Protein AF-A0AAU4FA01-F1 (afdb_monomer_lite)

Secondary structure (DSSP, 8-state):
-PPPP-TTHHHHHHHH--S-HHHHHHTS---------------------PPEEEHHHHHHHHSTTSPPPSS-EEEEEEEEEES-B-SS--TTT-SS--PPPPSS-HHHHHHHHHHHHH---B-TT-S--GGGGSEEEEEEEEEEEEEEEEEEEEHHHHHHHHHHHHHHHHHHT-S-EEEEEEEEEEEHHHHHHH-HHHHHHHHHTTTS-SEEEEE-STT-EEEE-SSPPS-EEEEEEEEEEE-TTS-TTPPP-GGGEEEEEEEEETT-HHHHHHHHHHHHHHHHHHHHHH--EEEEEESSTTS-S--SS-HHHHHHHHHGGGT----

Radius of gyration: 22.15 Å; chains: 1; bounding box: 57×45×69 Å

Structure (mmCIF, N/CA/C/O backbone):
data_AF-A0AAU4FA01-F1
#
_entry.id   AF-A0AAU4FA01-F1
#
loop_
_atom_site.group_PDB
_atom_site.id
_atom_site.type_symbol
_atom_site.label_atom_id
_atom_site.label_alt_id
_atom_site.label_comp_id
_atom_site.label_asym_id
_atom_site.label_entity_id
_atom_site.label_seq_id
_atom_site.pdbx_PDB_ins_code
_atom_site.Cartn_x
_atom_site.Cartn_y
_atom_site.Cartn_z
_atom_site.occupancy
_atom_site.B_iso_or_equiv
_atom_site.auth_seq_id
_atom_site.auth_comp_id
_atom_site.auth_asym_id
_atom_site.auth_atom_id
_atom_site.pdbx_PDB_model_num
ATOM 1 N N . MET A 1 1 ? 32.597 -6.432 39.851 1.00 32.88 1 MET A N 1
ATOM 2 C CA . MET A 1 1 ? 32.770 -4.964 39.897 1.00 32.88 1 MET A CA 1
ATOM 3 C C . MET A 1 1 ? 32.094 -4.380 38.670 1.00 32.88 1 MET A C 1
ATOM 5 O O . MET A 1 1 ? 32.620 -4.543 37.580 1.00 32.88 1 MET A O 1
ATOM 9 N N . GLY A 1 2 ? 30.898 -3.813 38.832 1.00 30.28 2 GLY A N 1
ATOM 10 C CA . GLY A 1 2 ? 30.165 -3.138 37.757 1.00 30.28 2 GLY A CA 1
ATOM 11 C C . GLY A 1 2 ? 30.421 -1.633 37.810 1.00 30.28 2 GLY A C 1
ATOM 12 O O . GLY A 1 2 ? 30.439 -1.056 38.896 1.00 30.28 2 GLY A O 1
ATOM 13 N N . ILE A 1 3 ? 30.654 -1.015 36.653 1.00 33.62 3 ILE A N 1
ATOM 14 C CA . ILE A 1 3 ? 30.783 0.441 36.518 1.00 33.62 3 ILE A CA 1
ATOM 15 C C . ILE A 1 3 ? 29.372 1.047 36.626 1.00 33.62 3 ILE A C 1
ATOM 17 O O . ILE A 1 3 ? 28.477 0.580 35.919 1.00 33.62 3 ILE A O 1
ATOM 21 N N . PRO A 1 4 ? 29.130 2.061 37.477 1.00 34.34 4 PRO A N 1
ATOM 22 C CA . PRO A 1 4 ? 27.813 2.672 37.58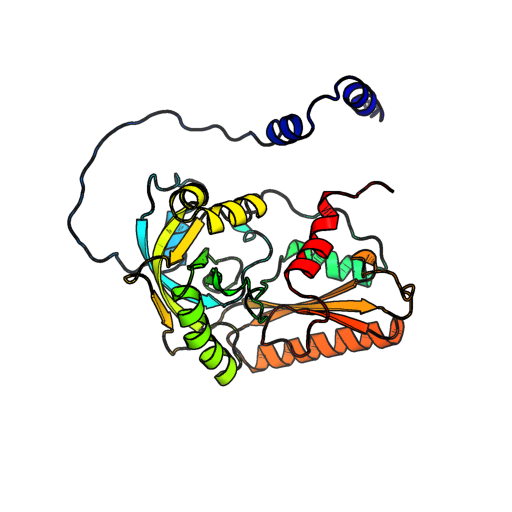6 1.00 34.34 4 PRO A CA 1
ATOM 23 C C . PRO A 1 4 ? 27.550 3.606 36.398 1.00 34.34 4 PRO A C 1
ATOM 25 O O . PRO A 1 4 ? 28.341 4.503 36.101 1.00 34.34 4 PRO A O 1
ATOM 28 N N . TYR A 1 5 ? 26.407 3.408 35.745 1.00 35.38 5 TYR A N 1
ATOM 29 C CA . TYR A 1 5 ? 25.836 4.338 34.775 1.00 35.38 5 TYR A CA 1
ATOM 30 C C . TYR A 1 5 ? 25.436 5.636 35.493 1.00 35.38 5 TYR A C 1
ATOM 32 O O . TYR A 1 5 ? 24.677 5.606 36.461 1.00 35.38 5 TYR A O 1
ATOM 40 N N . ARG A 1 6 ? 25.967 6.776 35.037 1.00 32.78 6 ARG A N 1
ATOM 41 C CA . ARG A 1 6 ? 25.558 8.113 35.489 1.00 32.78 6 ARG A CA 1
ATOM 42 C C . ARG A 1 6 ? 24.641 8.741 34.434 1.00 32.78 6 ARG A C 1
ATOM 44 O O . ARG A 1 6 ? 25.136 9.075 33.357 1.00 32.78 6 ARG A O 1
ATOM 51 N N . PRO A 1 7 ? 23.352 8.970 34.723 1.00 33.75 7 PRO A N 1
ATOM 52 C CA . PRO A 1 7 ? 22.532 9.852 33.908 1.00 33.75 7 PRO A CA 1
ATOM 53 C C . PRO A 1 7 ? 22.974 11.298 34.175 1.00 33.75 7 PRO A C 1
ATOM 55 O O . PRO A 1 7 ? 23.023 11.720 35.328 1.00 33.75 7 PRO A O 1
ATOM 58 N N . GLY A 1 8 ? 23.332 12.049 33.130 1.00 36.31 8 GLY A N 1
ATOM 59 C CA . GLY A 1 8 ? 23.541 13.502 33.240 1.00 36.31 8 GLY A CA 1
ATOM 60 C C . GLY A 1 8 ? 24.655 14.100 32.379 1.00 36.31 8 GLY A C 1
ATOM 61 O O . GLY A 1 8 ? 24.515 15.227 31.928 1.00 36.31 8 GLY A O 1
ATOM 62 N N . LEU A 1 9 ? 25.711 13.352 32.041 1.00 35.59 9 LEU A N 1
ATOM 63 C CA . LEU A 1 9 ? 26.869 13.930 31.333 1.00 35.59 9 LEU A CA 1
ATOM 64 C C . LEU A 1 9 ? 26.546 14.371 29.888 1.00 35.59 9 LEU A C 1
ATOM 66 O O . LEU A 1 9 ? 27.098 15.345 29.390 1.00 35.59 9 LEU A O 1
ATOM 70 N N . ILE A 1 10 ? 25.611 13.685 29.224 1.00 38.19 10 ILE A N 1
ATOM 71 C CA . ILE A 1 10 ? 25.133 14.053 27.879 1.00 38.19 10 ILE A CA 1
ATOM 72 C C . ILE A 1 10 ? 24.223 15.292 27.930 1.00 38.19 10 ILE A C 1
ATOM 74 O O . ILE A 1 10 ? 24.209 16.077 26.988 1.00 38.19 10 ILE A O 1
ATOM 78 N N . ALA A 1 11 ? 23.499 15.512 29.032 1.00 36.78 11 ALA A N 1
ATOM 79 C CA . ALA A 1 11 ? 22.612 16.666 29.175 1.00 36.78 11 ALA A CA 1
ATOM 80 C C . ALA A 1 11 ? 23.393 17.981 29.352 1.00 36.78 11 ALA A C 1
ATOM 82 O O . ALA A 1 11 ? 22.949 19.018 28.860 1.00 36.78 11 ALA A O 1
ATOM 83 N N . ASP A 1 12 ? 24.571 17.925 29.980 1.00 38.22 12 ASP A N 1
ATOM 84 C CA . ASP A 1 12 ? 25.451 19.087 30.150 1.00 38.22 12 ASP A CA 1
ATOM 85 C C . ASP A 1 12 ? 26.204 19.445 28.857 1.00 38.22 12 ASP A C 1
ATOM 87 O O . ASP A 1 12 ? 26.399 20.624 28.568 1.00 38.22 12 ASP A O 1
ATOM 91 N N . ILE A 1 13 ? 26.535 18.450 28.022 1.00 38.84 13 ILE A N 1
ATOM 92 C CA . ILE A 1 13 ? 27.134 18.663 26.690 1.00 38.84 13 ILE A CA 1
ATOM 93 C C . ILE A 1 13 ? 26.109 19.277 25.717 1.00 38.84 13 ILE A C 1
ATOM 95 O O . ILE A 1 13 ? 26.455 20.137 24.915 1.00 38.84 13 ILE A O 1
ATOM 99 N N . ILE A 1 14 ? 24.828 18.911 25.836 1.00 36.88 14 ILE A N 1
ATOM 100 C CA . ILE A 1 14 ? 23.746 19.439 24.985 1.00 36.88 14 ILE A CA 1
ATOM 101 C C . ILE A 1 14 ? 23.365 20.890 25.345 1.00 36.88 14 ILE A C 1
ATOM 103 O O . ILE A 1 14 ? 22.893 21.626 24.482 1.00 36.88 14 ILE A O 1
ATOM 107 N N . ARG A 1 15 ? 23.588 21.348 26.587 1.00 37.47 15 ARG A N 1
ATOM 108 C CA . ARG A 1 15 ? 23.298 22.743 26.983 1.00 37.47 15 ARG A CA 1
ATOM 109 C C . ARG A 1 15 ? 24.326 23.763 26.491 1.00 37.47 15 ARG A C 1
ATOM 111 O O . ARG A 1 15 ? 23.995 24.945 26.452 1.00 37.47 15 ARG A O 1
ATOM 118 N N . ALA A 1 16 ? 25.546 23.342 26.155 1.00 36.31 16 ALA A N 1
ATOM 119 C CA . ALA A 1 16 ? 26.637 24.263 25.835 1.00 36.31 16 ALA A CA 1
ATOM 120 C C . ALA A 1 16 ? 26.749 24.626 24.343 1.00 36.31 16 ALA A C 1
ATOM 122 O O . ALA A 1 16 ? 27.343 25.652 24.027 1.00 36.31 16 ALA A O 1
ATOM 123 N N . GLU A 1 17 ? 26.165 23.851 23.424 1.00 36.84 17 GLU A N 1
ATOM 124 C CA . GLU A 1 17 ? 26.357 24.062 21.981 1.00 36.84 17 GLU A CA 1
ATOM 125 C C . GLU A 1 17 ? 25.029 24.021 21.214 1.00 36.84 17 GLU A C 1
ATOM 127 O O . GLU A 1 17 ? 24.683 23.064 20.525 1.00 36.84 17 GLU A O 1
ATOM 132 N N . ILE A 1 18 ? 24.270 25.110 21.350 1.00 42.09 18 ILE A N 1
ATOM 133 C CA . ILE A 1 18 ? 23.108 25.433 20.519 1.00 42.09 18 ILE A CA 1
ATOM 134 C C . ILE A 1 18 ? 23.567 26.424 19.447 1.00 42.09 18 ILE A C 1
ATOM 136 O O . ILE A 1 18 ? 23.865 27.575 19.762 1.00 42.09 18 ILE A O 1
ATOM 140 N N . ALA A 1 19 ? 23.574 25.998 18.184 1.00 36.81 19 ALA A N 1
ATOM 141 C CA . ALA A 1 19 ? 23.505 26.930 17.054 1.00 36.81 19 ALA A CA 1
ATOM 142 C C . ALA A 1 19 ? 22.836 26.348 15.800 1.00 36.81 19 ALA A C 1
ATOM 144 O O . ALA A 1 19 ? 22.322 27.127 15.006 1.00 36.81 19 ALA A O 1
ATOM 145 N N . ASP A 1 20 ? 22.764 25.024 15.619 1.00 39.34 20 ASP A N 1
ATOM 146 C CA . ASP A 1 20 ? 21.999 24.462 14.501 1.00 39.34 20 ASP A CA 1
ATOM 147 C C . ASP A 1 20 ? 21.569 22.995 14.734 1.00 39.34 20 ASP A C 1
ATOM 149 O O . ASP A 1 20 ? 22.393 22.081 14.634 1.00 39.34 20 ASP A O 1
ATOM 153 N N . PRO A 1 21 ? 20.278 22.739 15.019 1.00 39.28 21 PRO A N 1
ATOM 154 C CA . PRO A 1 21 ? 19.723 21.392 15.167 1.00 39.28 21 PRO A CA 1
ATOM 155 C C . PRO A 1 21 ? 19.765 20.548 13.882 1.00 39.28 21 PRO A C 1
ATOM 157 O O . PRO A 1 21 ? 19.742 19.319 13.970 1.00 39.28 21 PRO A O 1
ATOM 160 N N . LEU A 1 22 ? 19.846 21.166 12.693 1.00 38.50 22 LEU A N 1
ATOM 161 C CA . LEU A 1 22 ? 19.872 20.429 11.425 1.00 38.50 22 LEU A CA 1
ATOM 162 C C . LEU A 1 22 ? 21.227 19.744 11.194 1.00 38.50 22 LEU A C 1
ATOM 164 O O . LEU A 1 22 ? 21.284 18.606 10.727 1.00 38.50 22 LEU A O 1
ATOM 168 N N . THR A 1 23 ? 22.320 20.404 11.581 1.00 39.31 23 THR A N 1
ATOM 169 C CA . THR A 1 23 ? 23.683 19.874 11.428 1.00 39.31 23 THR A CA 1
ATOM 170 C C . THR A 1 23 ? 23.942 18.652 12.325 1.00 39.31 23 THR A C 1
ATOM 172 O O . THR A 1 23 ? 24.663 17.736 11.924 1.00 39.31 23 THR A O 1
ATOM 175 N N . LEU A 1 24 ? 23.310 18.569 13.503 1.00 36.16 24 LEU A N 1
ATOM 176 C CA . LEU A 1 24 ? 23.510 17.448 14.433 1.00 36.16 24 LEU A CA 1
ATOM 177 C C . LEU A 1 24 ? 22.761 16.170 14.010 1.00 36.16 24 LEU A C 1
ATOM 179 O O . LEU A 1 24 ? 23.254 15.064 14.242 1.00 36.16 24 LEU A O 1
ATOM 183 N N . LEU A 1 25 ? 21.606 16.305 13.344 1.00 39.91 25 LEU A N 1
ATOM 184 C CA . LEU A 1 25 ? 20.871 15.161 12.788 1.00 39.91 25 LEU A CA 1
ATOM 185 C C . LEU A 1 25 ? 21.599 14.561 11.572 1.00 39.91 25 LEU A C 1
ATOM 187 O O . LEU A 1 25 ? 21.601 13.347 11.377 1.00 39.91 25 LEU A O 1
ATOM 191 N N . LEU A 1 26 ? 22.291 15.410 10.804 1.00 37.28 26 LEU A N 1
ATOM 192 C CA . LEU A 1 26 ? 23.102 15.019 9.647 1.00 37.28 26 LEU A CA 1
ATOM 193 C C . LEU A 1 26 ? 24.439 14.355 10.031 1.00 37.28 26 LEU A C 1
ATOM 195 O O . LEU A 1 26 ? 25.019 13.640 9.217 1.00 37.28 26 LEU A O 1
ATOM 199 N N . GLN A 1 27 ? 24.922 14.526 11.269 1.00 33.34 27 GLN A N 1
ATOM 200 C CA . GLN A 1 27 ? 26.199 13.960 11.729 1.00 33.34 27 GLN A CA 1
ATOM 201 C C . GLN A 1 27 ? 26.115 12.554 12.349 1.00 33.34 27 GLN A C 1
ATOM 203 O O . GLN A 1 27 ? 27.160 11.975 12.647 1.00 33.34 27 GLN A O 1
ATOM 208 N N . LYS A 1 28 ? 24.923 11.965 12.539 1.00 31.61 28 LYS A N 1
ATOM 209 C CA . LYS A 1 28 ? 24.786 10.676 13.256 1.00 31.61 28 LYS A CA 1
ATOM 210 C C . LYS A 1 28 ? 24.208 9.486 12.493 1.00 31.61 28 LYS A C 1
ATOM 212 O O . LYS A 1 28 ? 23.953 8.456 13.113 1.00 31.61 28 LYS A O 1
ATOM 217 N N . VAL A 1 29 ? 24.141 9.534 11.165 1.00 29.39 29 VAL A N 1
ATOM 218 C CA . VAL A 1 29 ? 23.878 8.327 10.356 1.00 29.39 29 VAL A CA 1
ATOM 219 C C . VAL A 1 29 ? 24.908 8.198 9.235 1.00 29.39 29 VAL A C 1
ATOM 221 O O . VAL A 1 29 ? 24.617 8.308 8.051 1.00 29.39 29 VAL A O 1
ATOM 224 N N . LEU A 1 30 ? 26.155 7.952 9.633 1.00 26.83 30 LEU A N 1
ATOM 225 C CA . LEU A 1 30 ? 27.176 7.358 8.778 1.00 26.83 30 LEU A CA 1
ATOM 226 C C . LEU A 1 30 ? 27.870 6.255 9.569 1.00 26.83 30 LEU A C 1
ATOM 228 O O . LEU A 1 30 ? 28.627 6.546 10.483 1.00 26.83 30 LEU A O 1
ATOM 232 N N . HIS A 1 31 ? 27.604 5.005 9.199 1.00 25.61 31 HIS A N 1
ATOM 233 C CA . HIS A 1 31 ? 28.617 3.962 9.044 1.00 25.61 31 HIS A CA 1
ATOM 234 C C . HIS A 1 31 ? 28.009 2.823 8.221 1.00 25.61 31 HIS A C 1
ATOM 236 O O . HIS A 1 31 ? 27.282 1.987 8.739 1.00 25.61 31 HIS A O 1
ATOM 242 N N . THR A 1 32 ? 28.324 2.791 6.927 1.00 28.02 32 THR A N 1
ATOM 243 C CA . THR A 1 32 ? 29.131 1.702 6.358 1.00 28.02 32 THR A CA 1
ATOM 244 C C . THR A 1 32 ? 29.854 2.257 5.132 1.00 28.02 32 THR A C 1
ATOM 246 O O . THR A 1 32 ? 29.297 2.408 4.049 1.00 28.02 32 THR A O 1
ATOM 249 N N . THR A 1 33 ? 31.110 2.636 5.337 1.00 28.69 33 THR A N 1
ATOM 250 C CA . THR A 1 33 ? 32.120 2.721 4.286 1.00 28.69 33 THR A CA 1
ATOM 251 C C . THR A 1 33 ? 32.479 1.307 3.852 1.00 28.69 33 THR A C 1
ATOM 253 O O . THR A 1 33 ? 32.950 0.548 4.687 1.00 28.69 33 THR A O 1
ATOM 256 N N . ASP A 1 34 ? 32.285 0.994 2.571 1.00 27.77 34 ASP A N 1
ATOM 257 C CA . ASP A 1 34 ? 33.272 0.291 1.745 1.00 27.77 34 ASP A CA 1
ATOM 258 C C . ASP A 1 34 ? 32.908 0.432 0.258 1.00 27.77 34 ASP A C 1
ATOM 260 O O . ASP A 1 34 ? 31.886 -0.067 -0.203 1.00 27.77 34 ASP A O 1
ATOM 264 N N . PHE A 1 35 ? 33.737 1.190 -0.471 1.00 28.23 35 PHE A N 1
ATOM 265 C CA . PHE A 1 35 ? 34.338 0.873 -1.779 1.00 28.23 35 PHE A CA 1
ATOM 266 C C . PHE A 1 35 ? 34.664 2.140 -2.585 1.00 28.23 35 PHE A C 1
ATOM 268 O O . PHE A 1 35 ? 33.879 2.635 -3.396 1.00 28.23 35 PHE A O 1
ATOM 275 N N . VAL A 1 36 ? 35.909 2.593 -2.430 1.00 29.62 36 VAL A N 1
ATOM 276 C CA . VAL A 1 36 ? 36.638 3.376 -3.433 1.00 29.62 36 VAL A CA 1
ATOM 277 C C . VAL A 1 36 ? 37.300 2.400 -4.410 1.00 29.62 36 VAL A C 1
ATOM 279 O O . VAL A 1 36 ? 37.902 1.417 -3.990 1.00 29.62 36 VAL A O 1
ATOM 282 N N . GLY A 1 37 ? 37.226 2.699 -5.710 1.00 27.33 37 GLY A N 1
ATOM 283 C CA . GLY A 1 37 ? 38.142 2.156 -6.718 1.00 27.33 37 GLY A CA 1
ATOM 284 C C . GLY A 1 37 ? 37.459 1.562 -7.951 1.00 27.33 37 GLY A C 1
ATOM 285 O O . GLY A 1 37 ? 36.940 0.449 -7.904 1.00 27.33 37 GLY A O 1
ATOM 286 N N . GLY A 1 38 ? 37.500 2.295 -9.072 1.00 23.66 38 GLY A N 1
ATOM 287 C CA . GLY A 1 38 ? 37.318 1.740 -10.419 1.00 23.66 38 GLY A CA 1
ATOM 288 C C . GLY A 1 38 ? 36.468 2.577 -11.388 1.00 23.66 38 GLY A C 1
ATOM 289 O O . GLY A 1 38 ? 35.244 2.438 -11.455 1.00 23.66 38 GLY A O 1
ATOM 290 N N . THR A 1 39 ? 37.132 3.371 -12.224 1.00 27.45 39 THR A N 1
ATOM 291 C CA . THR A 1 39 ? 36.689 3.760 -13.579 1.00 27.45 39 THR A CA 1
ATOM 292 C C . THR A 1 39 ? 37.715 3.222 -14.587 1.00 27.45 39 THR A C 1
ATOM 294 O O . THR A 1 39 ? 38.863 3.025 -14.190 1.00 27.45 39 THR A O 1
ATOM 297 N N . PRO A 1 40 ? 37.399 3.079 -15.892 1.00 49.34 40 PRO A N 1
ATOM 298 C CA . PRO A 1 40 ? 36.092 3.050 -16.569 1.00 49.34 40 PRO A CA 1
ATOM 299 C C . PRO A 1 40 ? 35.963 1.881 -17.586 1.00 49.34 40 PRO A C 1
ATOM 301 O O . PRO A 1 40 ? 36.952 1.256 -17.946 1.00 49.34 40 PRO A O 1
ATOM 304 N N . SER A 1 41 ? 34.766 1.637 -18.139 1.00 27.81 41 SER A N 1
ATOM 305 C CA . SER A 1 41 ? 34.631 1.356 -19.583 1.00 27.81 41 SER A CA 1
ATOM 306 C C . SER A 1 41 ? 33.179 1.484 -20.047 1.00 27.81 41 SER A C 1
ATOM 308 O O . SER A 1 41 ? 32.255 0.945 -19.441 1.00 27.81 41 SER A O 1
ATOM 310 N N . SER A 1 42 ? 33.008 2.248 -21.117 1.00 43.28 42 SER A N 1
ATOM 311 C CA . SER A 1 42 ? 31.778 2.553 -21.830 1.00 43.28 42 SER A CA 1
ATOM 312 C C . SER A 1 42 ? 31.523 1.535 -22.940 1.00 43.28 42 SER A C 1
ATOM 314 O O . SER A 1 42 ? 32.416 1.250 -23.730 1.00 43.28 42 SER A O 1
ATOM 316 N N . VAL A 1 43 ? 30.273 1.082 -23.085 1.00 32.34 43 VAL A N 1
ATOM 317 C CA . VAL A 1 43 ? 29.695 0.733 -24.395 1.00 32.34 43 VAL A CA 1
ATOM 318 C C . VAL A 1 43 ? 28.190 1.038 -24.353 1.00 32.34 43 VAL A C 1
ATOM 320 O O . VAL A 1 43 ? 27.477 0.390 -23.587 1.00 32.34 43 VAL A O 1
ATOM 323 N N . PRO A 1 44 ? 27.659 1.964 -25.173 1.00 42.19 44 PRO A N 1
ATOM 324 C CA . PRO A 1 44 ? 26.225 2.035 -25.411 1.00 42.19 44 PRO A CA 1
ATOM 325 C C . PRO A 1 44 ? 25.852 0.876 -26.340 1.00 42.19 44 PRO A C 1
ATOM 327 O O . PRO A 1 44 ? 26.243 0.839 -27.509 1.00 42.19 44 PRO A O 1
ATOM 330 N N . ARG A 1 45 ? 25.153 -0.133 -25.811 1.00 39.25 45 ARG A N 1
ATOM 331 C CA . ARG A 1 45 ? 24.734 -1.306 -26.586 1.00 39.25 45 ARG A CA 1
ATOM 332 C C . ARG A 1 45 ? 23.284 -1.132 -27.044 1.00 39.25 45 ARG A C 1
ATOM 334 O O . ARG A 1 45 ? 22.381 -1.137 -26.221 1.00 39.25 45 ARG A O 1
ATOM 341 N N . ARG A 1 46 ? 23.147 -0.987 -28.369 1.00 39.81 46 ARG A N 1
ATOM 342 C CA . ARG A 1 46 ? 21.973 -1.159 -29.250 1.00 39.81 46 ARG A CA 1
ATOM 343 C C . ARG A 1 46 ? 20.699 -1.703 -28.595 1.00 39.81 46 ARG A C 1
ATOM 345 O O . ARG A 1 46 ? 20.755 -2.754 -27.961 1.00 39.81 46 ARG A O 1
ATOM 352 N N . ASP A 1 47 ? 19.584 -1.054 -28.937 1.00 42.41 47 ASP A N 1
ATOM 353 C CA . ASP A 1 47 ? 18.170 -1.402 -28.732 1.00 42.41 47 ASP A CA 1
ATOM 354 C C . ASP A 1 47 ? 17.875 -2.912 -28.735 1.00 42.41 47 ASP A C 1
ATOM 356 O O . ASP A 1 47 ? 17.397 -3.499 -29.707 1.00 42.41 47 ASP A O 1
ATOM 360 N N . ARG A 1 48 ? 18.155 -3.571 -27.614 1.00 51.78 48 ARG A N 1
ATOM 361 C CA . ARG A 1 48 ? 17.496 -4.815 -27.241 1.00 51.78 48 ARG A CA 1
ATOM 362 C C . ARG A 1 48 ? 16.376 -4.410 -26.309 1.00 51.78 48 ARG A C 1
ATOM 364 O O . ARG A 1 48 ? 16.637 -3.774 -25.290 1.00 51.78 48 ARG A O 1
ATOM 371 N N . LEU A 1 49 ? 15.148 -4.782 -26.666 1.00 57.84 49 LEU A N 1
ATOM 372 C CA . LEU A 1 49 ? 14.023 -4.704 -25.743 1.00 57.84 49 LEU A CA 1
ATOM 373 C C . LEU A 1 49 ? 14.465 -5.288 -24.388 1.00 57.84 49 LEU A C 1
ATOM 375 O O . LEU A 1 49 ? 15.115 -6.344 -24.387 1.00 57.84 49 LEU A O 1
ATOM 379 N N . PRO A 1 50 ? 14.174 -4.612 -23.261 1.00 68.50 50 PRO A N 1
ATOM 380 C CA . PRO A 1 50 ? 14.571 -5.094 -21.949 1.00 68.50 50 PRO A CA 1
ATOM 381 C C . PRO A 1 50 ? 14.097 -6.535 -21.768 1.00 68.50 50 PRO A C 1
ATOM 383 O O . PRO A 1 50 ? 12.943 -6.859 -22.059 1.00 68.50 50 PRO A O 1
ATOM 386 N N . LYS A 1 51 ? 14.997 -7.412 -21.316 1.00 79.38 51 LYS A N 1
ATOM 387 C CA . LYS A 1 51 ? 14.627 -8.777 -20.936 1.00 79.38 51 LYS A CA 1
ATOM 388 C C . LYS A 1 51 ? 13.533 -8.685 -19.868 1.00 79.38 51 LYS A C 1
ATOM 390 O O . LYS A 1 51 ? 13.696 -7.929 -18.915 1.00 79.38 51 LYS A O 1
ATOM 395 N N . VAL A 1 52 ? 12.460 -9.457 -20.032 1.00 87.50 52 VAL A N 1
ATOM 396 C CA . VAL A 1 52 ? 11.420 -9.581 -19.004 1.00 87.50 52 VAL A CA 1
ATOM 397 C C . VAL A 1 52 ? 12.024 -10.290 -17.797 1.00 87.50 52 VAL A C 1
ATOM 399 O O . VAL A 1 52 ? 12.572 -11.386 -17.939 1.00 87.50 52 VAL A O 1
ATOM 402 N N . LEU A 1 53 ? 11.978 -9.635 -16.642 1.00 90.94 53 LEU A N 1
ATOM 403 C CA . LEU A 1 53 ? 12.436 -10.164 -15.363 1.00 90.94 53 LEU A CA 1
ATOM 404 C C . LEU A 1 53 ? 11.227 -10.488 -14.489 1.00 90.94 53 LEU A C 1
ATOM 406 O O . LEU A 1 53 ? 10.280 -9.713 -14.450 1.00 90.94 53 LEU A O 1
ATOM 410 N N . ASP A 1 54 ? 11.282 -11.584 -13.744 1.00 91.94 54 ASP A N 1
ATOM 411 C CA . ASP A 1 54 ? 10.397 -11.744 -12.586 1.00 91.94 54 ASP A CA 1
ATOM 412 C C . ASP A 1 54 ? 10.853 -10.806 -11.458 1.00 91.94 54 ASP A C 1
ATOM 414 O O . ASP A 1 54 ? 12.046 -10.498 -11.347 1.00 91.94 54 ASP A O 1
ATOM 418 N N . VAL A 1 55 ? 9.934 -10.356 -10.605 1.00 88.19 55 VAL A N 1
ATOM 419 C CA . VAL A 1 55 ? 10.272 -9.464 -9.487 1.00 88.19 55 VAL A CA 1
ATOM 420 C C . VAL A 1 55 ? 11.338 -10.061 -8.561 1.00 88.19 55 VAL A C 1
ATOM 422 O O . VAL A 1 55 ? 12.229 -9.333 -8.127 1.00 88.19 55 VAL A O 1
ATOM 425 N N . ASP A 1 56 ? 11.357 -11.381 -8.348 1.00 86.38 56 ASP A N 1
ATOM 426 C CA . ASP A 1 56 ? 12.412 -12.027 -7.557 1.00 86.38 56 ASP A CA 1
ATOM 427 C C . ASP A 1 56 ? 13.778 -11.936 -8.241 1.00 86.38 56 ASP A C 1
ATOM 429 O O . ASP A 1 56 ? 14.799 -11.743 -7.584 1.00 86.38 56 ASP A O 1
ATOM 433 N N . GLN A 1 57 ? 13.815 -12.032 -9.573 1.00 90.06 57 GLN A N 1
ATOM 434 C CA . GLN A 1 57 ? 15.053 -11.874 -10.340 1.00 90.06 57 GLN A CA 1
ATOM 435 C C . GLN A 1 57 ? 15.566 -10.437 -10.260 1.00 90.06 57 GLN A C 1
ATOM 437 O O . GLN A 1 57 ? 16.775 -10.217 -10.164 1.00 90.06 57 GLN A O 1
ATOM 442 N N . LEU A 1 58 ? 14.656 -9.458 -10.288 1.00 87.94 58 LEU A N 1
ATOM 443 C CA . LEU A 1 58 ? 15.006 -8.059 -10.081 1.00 87.94 58 LEU A CA 1
ATOM 444 C C . LEU A 1 58 ? 15.546 -7.835 -8.663 1.00 87.94 58 LEU A C 1
ATOM 446 O O . LEU A 1 58 ? 16.602 -7.230 -8.513 1.00 87.94 58 LEU A O 1
ATOM 450 N N . ARG A 1 59 ? 14.882 -8.366 -7.634 1.00 84.31 59 ARG A N 1
ATOM 451 C CA . ARG A 1 59 ? 15.333 -8.254 -6.239 1.00 84.31 59 ARG A CA 1
ATOM 452 C C . ARG A 1 59 ? 16.682 -8.922 -6.014 1.00 84.31 59 ARG A C 1
ATOM 454 O O . ARG A 1 59 ? 17.569 -8.311 -5.432 1.00 84.31 59 ARG A O 1
ATOM 461 N N . ALA A 1 60 ? 16.892 -10.122 -6.551 1.00 84.88 60 ALA A N 1
ATOM 462 C CA . ALA A 1 60 ? 18.186 -10.798 -6.493 1.00 84.88 60 ALA A CA 1
ATOM 463 C C . ALA A 1 60 ? 19.301 -9.965 -7.150 1.00 84.88 60 ALA A C 1
ATOM 465 O O . ALA A 1 60 ? 20.427 -9.938 -6.659 1.00 84.88 60 ALA A O 1
ATOM 466 N N . ARG A 1 61 ? 18.981 -9.238 -8.231 1.00 85.88 61 ARG A N 1
ATOM 467 C CA . ARG A 1 61 ? 19.899 -8.298 -8.891 1.00 85.88 61 ARG A CA 1
ATOM 468 C C . ARG A 1 61 ? 20.181 -7.040 -8.056 1.00 85.88 61 ARG A C 1
ATOM 470 O O . ARG A 1 61 ? 21.236 -6.442 -8.238 1.00 85.88 61 ARG A O 1
ATOM 477 N N . LEU A 1 62 ? 19.250 -6.633 -7.195 1.00 82.94 62 LEU A N 1
ATOM 478 C CA . LEU A 1 62 ? 19.338 -5.440 -6.343 1.00 82.94 62 LEU A CA 1
ATOM 479 C C . LEU A 1 62 ? 19.724 -5.746 -4.896 1.00 82.94 62 LEU A C 1
ATOM 481 O O . LEU A 1 62 ? 19.739 -4.834 -4.077 1.00 82.94 62 LEU A O 1
ATOM 485 N N . GLY A 1 63 ? 20.041 -7.005 -4.579 1.00 73.88 63 GLY A N 1
ATOM 486 C CA . GLY A 1 63 ? 20.311 -7.439 -3.212 1.00 73.88 63 GLY A CA 1
ATOM 487 C C . GLY A 1 63 ? 21.448 -6.658 -2.533 1.00 73.88 63 GLY A C 1
ATOM 488 O O . GLY A 1 63 ? 22.213 -5.976 -3.218 1.00 73.88 63 GLY A O 1
ATOM 489 N N . PRO A 1 64 ? 21.631 -6.809 -1.208 1.00 65.94 64 PRO A N 1
ATOM 490 C CA . PRO A 1 64 ? 22.416 -5.898 -0.357 1.00 65.94 64 PRO A CA 1
ATOM 491 C C . PRO A 1 64 ? 23.867 -5.635 -0.790 1.00 65.94 64 PRO A C 1
ATOM 493 O O . PRO A 1 64 ? 24.455 -4.618 -0.440 1.00 65.94 64 PRO A O 1
ATOM 496 N N . SER A 1 65 ? 24.473 -6.551 -1.548 1.00 66.69 65 SER A N 1
ATOM 497 C CA . SER A 1 65 ? 25.849 -6.426 -2.051 1.00 66.69 65 SER A CA 1
ATOM 498 C C . SER A 1 65 ? 25.955 -5.715 -3.408 1.00 66.69 65 SER A C 1
ATOM 500 O O . SER A 1 65 ? 27.051 -5.576 -3.955 1.00 66.69 65 SER A O 1
ATOM 502 N N . SER A 1 66 ? 24.832 -5.294 -3.985 1.00 71.00 66 SER A N 1
ATOM 503 C CA . SER A 1 66 ? 24.763 -4.700 -5.318 1.00 71.00 66 SER A CA 1
ATOM 504 C C . SER A 1 66 ? 25.000 -3.200 -5.233 1.00 71.00 66 SER A C 1
ATOM 506 O O . SER A 1 66 ? 24.361 -2.494 -4.457 1.00 71.00 66 SER A O 1
ATOM 508 N N . ARG A 1 67 ? 25.907 -2.677 -6.063 1.00 78.88 67 ARG A N 1
ATOM 509 C CA . ARG A 1 67 ? 26.049 -1.223 -6.195 1.00 78.88 67 ARG A CA 1
ATOM 510 C C . ARG A 1 67 ? 24.796 -0.661 -6.876 1.00 78.88 67 ARG A C 1
ATOM 512 O O . ARG A 1 67 ? 24.406 -1.226 -7.904 1.00 78.88 67 ARG A O 1
ATOM 519 N N . PRO A 1 68 ? 24.228 0.458 -6.388 1.00 80.25 68 PRO A N 1
ATOM 520 C CA . PRO A 1 68 ? 23.151 1.138 -7.089 1.00 80.25 68 PRO A CA 1
ATOM 521 C C . PRO A 1 68 ? 23.541 1.411 -8.548 1.00 80.25 68 PRO A C 1
ATOM 523 O O . PRO A 1 68 ? 24.708 1.735 -8.826 1.00 80.25 68 PRO A O 1
ATOM 526 N N . PRO A 1 69 ? 22.603 1.274 -9.500 1.00 80.75 69 PRO A N 1
ATOM 527 C CA . PRO A 1 69 ? 22.885 1.565 -10.892 1.00 80.75 69 PRO A CA 1
ATOM 528 C C . PRO A 1 69 ? 23.284 3.037 -11.008 1.00 80.75 69 PRO A C 1
ATOM 530 O O . PRO A 1 69 ? 22.693 3.90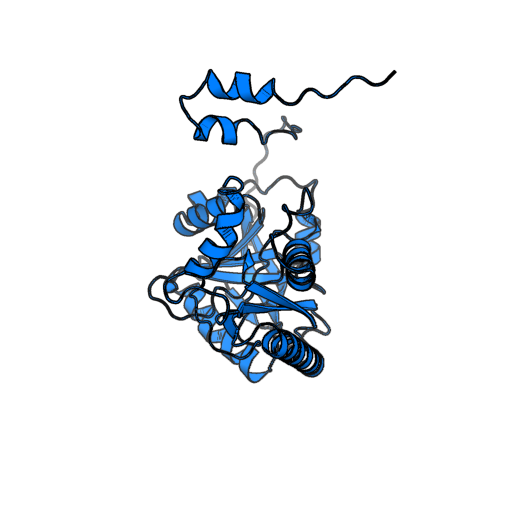3 -10.373 1.00 80.75 69 PRO A O 1
ATOM 533 N N . ARG A 1 70 ? 24.310 3.336 -11.813 1.00 86.06 70 ARG A N 1
ATOM 534 C CA . ARG A 1 70 ? 24.827 4.714 -11.955 1.00 86.06 70 ARG A CA 1
ATOM 535 C C . ARG A 1 70 ? 23.821 5.663 -12.612 1.00 86.06 70 ARG A C 1
ATOM 537 O O . ARG A 1 70 ? 23.926 6.875 -12.452 1.00 86.06 70 ARG A O 1
ATOM 544 N N . HIS A 1 71 ? 22.898 5.106 -13.389 1.00 89.69 71 HIS A N 1
ATOM 545 C CA . HIS A 1 71 ? 21.850 5.816 -14.107 1.00 89.69 71 HIS A CA 1
ATOM 546 C C . HIS A 1 71 ? 20.551 5.005 -14.027 1.00 89.69 71 HIS A C 1
ATOM 548 O O . HIS A 1 71 ? 20.625 3.788 -13.852 1.00 89.69 71 HIS A O 1
ATOM 554 N N . PRO A 1 72 ? 19.374 5.638 -14.178 1.00 91.81 72 PRO A N 1
ATOM 555 C CA . PRO A 1 72 ? 18.121 4.915 -14.360 1.00 91.81 72 PRO A CA 1
ATOM 556 C C . PRO A 1 72 ? 18.204 3.900 -15.503 1.00 91.81 72 PRO A C 1
ATOM 558 O O . PRO A 1 72 ? 18.744 4.208 -16.568 1.00 91.81 72 PRO A O 1
ATOM 561 N N . GLU A 1 73 ? 17.649 2.709 -15.296 1.00 92.19 73 GLU A N 1
ATOM 562 C CA . GLU A 1 73 ? 17.711 1.624 -16.278 1.00 92.19 73 GLU A CA 1
ATOM 563 C C . GLU A 1 73 ? 16.313 1.236 -16.771 1.00 92.19 73 GLU A C 1
ATOM 565 O O . GLU A 1 73 ? 15.446 0.949 -15.949 1.00 92.19 73 GLU A O 1
ATOM 570 N N . PRO A 1 74 ? 16.061 1.167 -18.088 1.00 94.44 74 PRO A N 1
ATOM 571 C CA . PRO A 1 74 ? 14.797 0.647 -18.594 1.00 94.44 74 PRO A CA 1
ATOM 572 C C . PRO A 1 74 ? 14.675 -0.849 -18.293 1.00 94.44 74 PRO A C 1
ATOM 574 O O . PRO A 1 74 ? 15.551 -1.645 -18.640 1.00 94.44 74 PRO A O 1
ATOM 577 N N . VAL A 1 75 ? 13.564 -1.237 -17.672 1.00 94.69 75 VAL A N 1
ATOM 578 C CA . VAL A 1 75 ? 13.268 -2.617 -17.279 1.00 94.69 75 VAL A CA 1
ATOM 579 C C . VAL A 1 75 ? 11.837 -3.001 -17.642 1.00 94.69 75 VAL A C 1
ATOM 581 O O . VAL A 1 75 ? 10.950 -2.155 -17.766 1.00 94.69 75 VAL A O 1
ATOM 584 N N . ARG A 1 76 ? 11.619 -4.307 -17.800 1.00 96.12 76 ARG A N 1
ATOM 585 C CA . ARG A 1 76 ? 10.297 -4.920 -17.921 1.00 96.12 76 ARG A CA 1
ATOM 586 C C . ARG A 1 76 ? 10.200 -6.021 -16.874 1.00 96.12 76 ARG A C 1
ATOM 588 O O . ARG A 1 76 ? 11.031 -6.927 -16.881 1.00 96.12 76 ARG A O 1
ATOM 595 N N . VAL A 1 77 ? 9.246 -5.903 -15.959 1.00 94.50 77 VAL A N 1
ATOM 596 C CA . VAL A 1 77 ? 9.170 -6.717 -14.743 1.00 94.50 77 VAL A CA 1
ATOM 597 C C . VAL A 1 77 ? 7.779 -7.318 -14.617 1.00 94.50 77 VAL A C 1
ATOM 599 O O . VAL A 1 77 ? 6.796 -6.594 -14.723 1.00 94.50 77 VAL A O 1
ATOM 602 N N . THR A 1 78 ? 7.685 -8.619 -14.380 1.00 96.00 78 THR A N 1
ATOM 603 C CA . THR A 1 78 ? 6.430 -9.303 -14.052 1.00 96.00 78 THR A CA 1
ATOM 604 C C . THR A 1 78 ? 6.357 -9.592 -12.562 1.00 96.00 78 THR A C 1
ATOM 606 O O . THR A 1 78 ? 7.372 -9.884 -11.930 1.00 96.00 78 THR A O 1
ATOM 609 N N . GLY A 1 79 ? 5.155 -9.536 -12.003 1.00 94.69 79 GLY A N 1
ATOM 610 C CA . GLY A 1 79 ? 4.913 -9.868 -10.605 1.00 94.69 79 GLY A CA 1
ATOM 611 C C . GLY A 1 79 ? 3.442 -9.741 -10.239 1.00 94.69 79 GLY A C 1
ATOM 612 O O . GLY A 1 79 ? 2.568 -9.693 -11.106 1.00 94.69 79 GLY A O 1
ATOM 613 N N . VAL A 1 80 ? 3.179 -9.676 -8.941 1.00 95.12 80 VAL A N 1
ATOM 614 C CA . VAL A 1 80 ? 1.866 -9.395 -8.369 1.00 95.12 80 VAL A CA 1
ATOM 615 C C . VAL A 1 80 ? 1.810 -7.930 -7.963 1.00 95.12 80 VAL A C 1
ATOM 617 O O . VAL A 1 80 ? 2.599 -7.481 -7.135 1.00 95.12 80 VAL A O 1
ATOM 620 N N . PHE A 1 81 ? 0.902 -7.181 -8.573 1.00 94.06 81 PHE A N 1
ATOM 621 C CA . PHE A 1 81 ? 0.691 -5.770 -8.309 1.00 94.06 81 PHE A CA 1
ATOM 622 C C . PHE A 1 81 ? -0.421 -5.556 -7.280 1.00 94.06 81 PHE A C 1
ATOM 624 O O . PHE A 1 81 ? -1.509 -6.120 -7.414 1.00 94.06 81 PHE A O 1
ATOM 631 N N . SER A 1 82 ? -0.149 -4.691 -6.305 1.00 91.94 82 SER A N 1
ATOM 632 C CA . SER A 1 82 ? -1.119 -4.143 -5.354 1.00 91.94 82 SER A CA 1
ATOM 633 C C . SER A 1 82 ? -1.089 -2.608 -5.432 1.00 91.94 82 SER A C 1
ATOM 635 O O . SER A 1 82 ? -0.004 -2.032 -5.545 1.00 91.94 82 SER A O 1
ATOM 637 N N . PRO A 1 83 ? -2.247 -1.919 -5.394 1.00 88.06 83 PRO A N 1
ATOM 638 C CA . PRO A 1 83 ? -2.310 -0.456 -5.409 1.00 88.06 83 PRO A CA 1
ATOM 639 C C . PRO A 1 83 ? -1.981 0.168 -4.043 1.00 88.06 83 PRO A C 1
ATOM 641 O O . PRO A 1 83 ? -1.921 1.388 -3.927 1.00 88.06 83 PRO A O 1
ATOM 644 N N . ALA A 1 84 ? -1.773 -0.652 -3.013 1.00 84.12 84 ALA A N 1
ATOM 645 C CA . ALA A 1 84 ? -1.292 -0.209 -1.715 1.00 84.12 84 ALA A CA 1
ATOM 646 C C . ALA A 1 84 ? 0.244 -0.261 -1.666 1.00 84.12 84 ALA A C 1
ATOM 648 O O . ALA A 1 84 ? 0.873 -1.025 -2.400 1.00 84.12 84 ALA A O 1
ATOM 649 N N . VAL A 1 85 ? 0.840 0.560 -0.804 1.00 78.50 85 VAL A N 1
ATOM 650 C CA . VAL A 1 85 ? 2.289 0.574 -0.561 1.00 78.50 85 VAL A CA 1
ATOM 651 C C . VAL A 1 85 ? 2.541 0.348 0.916 1.00 78.50 85 VAL A C 1
ATOM 653 O O . VAL A 1 85 ? 1.857 0.952 1.742 1.00 78.50 85 VAL A O 1
ATOM 656 N N . LEU A 1 86 ? 3.533 -0.472 1.243 1.00 71.31 86 LEU A N 1
ATOM 657 C CA . LEU A 1 86 ? 4.020 -0.630 2.609 1.00 71.31 86 LEU A CA 1
ATOM 658 C C . LEU A 1 86 ? 4.286 0.715 3.296 1.00 71.31 86 LEU A C 1
ATOM 660 O O . LEU A 1 86 ? 4.884 1.627 2.721 1.00 71.31 86 LEU A O 1
ATOM 664 N N . LEU A 1 87 ? 3.857 0.821 4.553 1.00 60.78 87 LEU A N 1
ATOM 665 C CA . LEU A 1 87 ? 4.082 2.013 5.375 1.00 60.78 87 LEU A CA 1
ATOM 666 C C . LEU A 1 87 ? 5.535 2.156 5.841 1.00 60.78 87 LEU A C 1
ATOM 668 O O . LEU A 1 87 ? 5.927 3.240 6.265 1.00 60.78 87 LEU A O 1
ATOM 672 N N . ASN A 1 88 ? 6.308 1.074 5.764 1.00 54.56 88 ASN A N 1
ATOM 673 C CA . ASN A 1 88 ? 7.736 1.026 6.057 1.00 54.56 88 ASN A CA 1
ATOM 674 C C . ASN A 1 88 ? 8.439 0.173 4.992 1.00 54.56 88 ASN A C 1
ATOM 676 O O . ASN A 1 88 ? 7.792 -0.662 4.356 1.00 54.56 88 ASN A O 1
ATOM 680 N N . ALA A 1 89 ? 9.752 0.307 4.836 1.00 49.28 89 ALA A N 1
ATOM 681 C CA . ALA A 1 89 ? 10.550 -0.614 4.034 1.00 49.28 89 ALA A CA 1
ATOM 682 C C . ALA A 1 89 ? 10.227 -2.086 4.368 1.00 49.28 89 ALA A C 1
ATOM 684 O O . ALA A 1 89 ? 9.922 -2.444 5.517 1.00 49.28 89 ALA A O 1
ATOM 685 N N . GLY A 1 90 ? 10.287 -2.970 3.365 1.00 44.84 90 GLY A N 1
ATOM 686 C CA . GLY A 1 90 ? 10.088 -4.407 3.583 1.00 44.84 90 GLY A CA 1
ATOM 687 C C . GLY A 1 90 ? 11.059 -4.938 4.645 1.00 44.84 90 GLY A C 1
ATOM 688 O O . GLY A 1 90 ? 12.151 -4.400 4.809 1.00 44.84 90 GLY A O 1
ATOM 689 N N . TRP A 1 91 ? 10.706 -6.007 5.372 1.00 46.56 91 TRP A N 1
ATOM 690 C CA . TRP A 1 91 ? 11.528 -6.529 6.488 1.00 46.56 91 TRP A CA 1
ATOM 691 C C . TRP A 1 91 ? 12.996 -6.816 6.113 1.00 46.56 91 TRP A C 1
ATOM 693 O O . TRP A 1 91 ? 13.866 -6.817 6.978 1.00 46.56 91 TRP A O 1
ATOM 703 N N . TRP A 1 92 ? 13.279 -7.025 4.824 1.00 42.22 92 TRP A N 1
ATOM 704 C CA . TRP A 1 92 ? 14.614 -7.248 4.268 1.00 42.22 92 TRP A CA 1
ATOM 705 C C . TRP A 1 92 ? 15.474 -5.975 4.124 1.00 42.22 92 TRP A C 1
ATOM 707 O O . TRP A 1 92 ? 16.678 -6.098 3.909 1.00 42.22 92 TRP A O 1
ATOM 717 N N . GLU A 1 93 ? 14.894 -4.780 4.259 1.00 43.25 93 GLU A N 1
ATOM 718 C CA . GLU A 1 93 ? 15.585 -3.478 4.218 1.00 43.25 93 GLU A CA 1
ATOM 719 C C . GLU A 1 93 ? 15.710 -2.820 5.613 1.00 43.25 93 GLU A C 1
ATOM 721 O O . GLU A 1 93 ? 16.385 -1.801 5.764 1.00 43.25 93 GLU A O 1
ATOM 726 N N . ARG A 1 94 ? 15.107 -3.394 6.668 1.00 52.19 94 ARG A N 1
ATOM 727 C CA . ARG A 1 94 ? 15.057 -2.764 8.002 1.00 52.19 94 ARG A CA 1
ATOM 728 C C . ARG A 1 94 ? 16.348 -2.949 8.801 1.00 52.19 94 ARG A C 1
ATOM 730 O O . ARG A 1 94 ? 16.812 -4.064 9.021 1.00 52.19 94 ARG A O 1
ATOM 737 N N . ALA A 1 95 ? 16.890 -1.843 9.319 1.00 40.59 95 ALA A N 1
ATOM 738 C CA . ALA A 1 95 ? 18.111 -1.843 10.131 1.00 40.59 95 ALA A CA 1
ATOM 739 C C . ALA A 1 95 ? 17.876 -2.065 11.643 1.00 40.59 95 ALA A C 1
ATOM 741 O O . ALA A 1 95 ? 18.807 -2.479 12.338 1.00 40.59 95 ALA A O 1
ATOM 742 N N . ARG A 1 96 ? 16.675 -1.776 12.178 1.00 45.75 96 ARG A N 1
ATOM 743 C CA . ARG A 1 96 ? 16.278 -1.961 13.596 1.00 45.75 96 ARG A CA 1
ATOM 744 C C . ARG A 1 96 ? 14.762 -2.163 13.724 1.00 45.75 96 ARG A C 1
ATOM 746 O O . ARG A 1 96 ? 14.025 -1.706 12.859 1.00 45.75 96 ARG A O 1
ATOM 753 N N . GLY A 1 97 ? 14.323 -2.829 14.795 1.00 40.91 97 GLY A N 1
ATOM 754 C CA . GLY A 1 97 ? 12.907 -3.020 15.128 1.00 40.91 97 GLY A CA 1
ATOM 755 C C . GLY A 1 97 ? 12.419 -2.096 16.250 1.00 40.91 97 GLY A C 1
ATOM 756 O O . GLY A 1 97 ? 13.153 -1.902 17.218 1.00 40.91 97 GLY A O 1
ATOM 757 N N . GLY A 1 98 ? 11.184 -1.601 16.095 1.00 47.75 98 GLY A N 1
ATOM 758 C CA . GLY A 1 98 ? 10.295 -1.036 17.123 1.00 47.75 98 GLY A CA 1
ATOM 759 C C . GLY A 1 98 ? 10.585 0.390 17.614 1.00 47.75 98 GLY A C 1
ATOM 760 O O . GLY A 1 98 ? 11.704 0.708 18.018 1.00 47.75 98 GLY A O 1
ATOM 761 N N . SER A 1 99 ? 9.545 1.223 17.630 1.00 49.75 99 SER A N 1
ATOM 762 C CA . SER A 1 99 ? 9.445 2.524 18.291 1.00 49.75 99 SER A CA 1
ATOM 763 C C . SER A 1 99 ? 8.975 2.353 19.737 1.00 49.75 99 SER A C 1
ATOM 765 O O . SER A 1 99 ? 8.559 1.269 20.157 1.00 49.75 99 SER A O 1
ATOM 767 N N . ASP A 1 100 ? 9.092 3.417 20.535 1.00 51.12 100 ASP A N 1
ATOM 768 C CA . ASP A 1 100 ? 8.616 3.402 21.917 1.00 51.12 100 ASP A CA 1
ATOM 769 C C . ASP A 1 100 ? 7.093 3.147 21.961 1.00 51.12 100 ASP A C 1
ATOM 771 O O . ASP A 1 100 ? 6.348 3.693 21.143 1.00 51.12 100 ASP A O 1
ATOM 775 N N . PRO A 1 101 ? 6.601 2.328 22.909 1.00 51.91 101 PRO A N 1
ATOM 776 C CA . PRO A 1 101 ? 5.196 1.953 22.970 1.00 51.91 101 PRO A CA 1
ATOM 777 C C . PRO A 1 101 ? 4.300 3.176 23.175 1.00 51.91 101 PRO A C 1
ATOM 779 O O . PRO A 1 101 ? 4.538 4.005 24.055 1.00 51.91 101 PRO A O 1
ATOM 782 N N . VAL A 1 102 ? 3.215 3.242 22.402 1.00 59.47 102 VAL A N 1
ATOM 783 C CA . VAL A 1 102 ? 2.141 4.215 22.616 1.00 59.47 102 VAL A CA 1
ATOM 784 C C . VAL A 1 102 ? 1.580 4.047 24.033 1.00 59.47 102 VAL A C 1
ATOM 786 O O . VAL A 1 102 ? 1.221 2.943 24.450 1.00 59.47 102 VAL A O 1
ATOM 789 N N . HIS A 1 103 ? 1.500 5.146 24.788 1.00 57.75 103 HIS A N 1
ATOM 790 C CA . HIS A 1 103 ? 0.789 5.168 26.066 1.00 57.75 103 HIS A CA 1
ATOM 791 C C . HIS A 1 103 ? -0.690 4.825 25.830 1.00 57.75 103 HIS A C 1
ATOM 793 O O . HIS A 1 103 ? -1.345 5.469 25.018 1.00 57.75 103 HIS A O 1
ATOM 799 N N . GLY A 1 104 ? -1.209 3.811 26.527 1.00 69.31 104 GLY A N 1
ATOM 800 C CA . GLY A 1 104 ? -2.576 3.318 26.341 1.00 69.31 104 GLY A CA 1
ATOM 801 C C . GLY A 1 104 ? -2.829 2.003 27.078 1.00 69.31 104 GLY A C 1
ATOM 802 O O . GLY A 1 104 ? -1.947 1.494 27.779 1.00 69.31 104 GLY A O 1
ATOM 803 N N . ASN A 1 105 ? -4.031 1.442 26.935 1.00 82.06 105 ASN A N 1
ATOM 804 C CA . ASN A 1 105 ? -4.375 0.136 27.500 1.00 82.06 105 ASN A CA 1
ATOM 805 C C . ASN A 1 105 ? -3.666 -1.019 26.757 1.00 82.06 105 ASN A C 1
ATOM 807 O O . ASN A 1 105 ? -3.070 -0.834 25.696 1.00 82.06 105 ASN A O 1
ATOM 811 N N . GLY A 1 106 ? -3.731 -2.236 27.308 1.00 85.06 106 GLY A N 1
ATOM 812 C CA . GLY A 1 106 ? -3.016 -3.391 26.747 1.00 85.06 106 GLY A CA 1
ATOM 813 C C . GLY A 1 106 ? -3.397 -3.739 25.300 1.00 85.06 106 GLY A C 1
ATOM 814 O O . GLY A 1 106 ? -2.559 -4.242 24.559 1.00 85.06 106 GLY A O 1
ATOM 815 N N . ILE A 1 107 ? -4.626 -3.432 24.870 1.00 85.19 107 ILE A N 1
ATOM 816 C CA . ILE A 1 107 ? -5.075 -3.668 23.490 1.00 85.19 107 ILE A CA 1
ATOM 817 C C . ILE A 1 107 ? -4.449 -2.639 22.553 1.00 85.19 107 ILE A C 1
ATOM 819 O O . ILE A 1 107 ? -3.953 -3.011 21.493 1.00 85.19 107 ILE A O 1
ATOM 823 N N . GLN A 1 108 ? -4.430 -1.364 22.941 1.00 82.81 108 GLN A N 1
ATOM 824 C CA . GLN A 1 108 ? -3.805 -0.299 22.150 1.00 82.81 108 GLN A CA 1
ATOM 825 C C . GLN A 1 108 ? -2.308 -0.563 21.966 1.00 82.81 108 GLN A C 1
ATOM 827 O O . GLN A 1 108 ? -1.812 -0.524 20.845 1.00 82.81 108 GLN A O 1
ATOM 832 N N . GLN A 1 109 ? -1.614 -0.944 23.043 1.00 79.69 109 GLN A N 1
ATOM 833 C CA . GLN A 1 109 ? -0.196 -1.309 22.983 1.00 79.69 109 GLN A CA 1
ATOM 834 C C . GLN A 1 109 ? 0.049 -2.499 22.045 1.00 79.69 109 GLN A C 1
ATOM 836 O O . GLN A 1 109 ? 0.925 -2.433 21.187 1.00 79.69 109 GLN A O 1
ATOM 841 N N . TRP A 1 110 ? -0.742 -3.571 22.172 1.00 81.75 110 TRP A N 1
ATOM 842 C CA . TRP A 1 110 ? -0.619 -4.765 21.329 1.00 81.75 110 TRP A CA 1
ATOM 843 C C . TRP A 1 110 ? -0.870 -4.466 19.847 1.00 81.75 110 TRP A C 1
ATOM 845 O O . TRP A 1 110 ? -0.094 -4.855 18.974 1.00 81.75 110 TRP A O 1
ATOM 855 N N . THR A 1 111 ? -1.966 -3.766 19.562 1.00 80.94 111 THR A N 1
ATOM 856 C CA . THR A 1 111 ? -2.390 -3.459 18.194 1.00 80.94 111 THR A CA 1
ATOM 857 C C . THR A 1 111 ? -1.422 -2.509 17.497 1.00 80.94 111 THR A C 1
ATOM 859 O O . THR A 1 111 ? -1.060 -2.764 16.348 1.00 80.94 111 THR A O 1
ATOM 862 N N . TYR A 1 112 ? -0.931 -1.489 18.208 1.00 76.06 112 TYR A N 1
ATOM 863 C CA . TYR A 1 112 ? 0.081 -0.563 17.706 1.00 76.06 112 TYR A CA 1
ATOM 864 C C . TYR A 1 112 ? 1.426 -1.251 17.450 1.00 76.06 112 TYR A C 1
ATOM 866 O O . TYR A 1 112 ? 1.972 -1.113 16.359 1.00 76.06 112 TYR A O 1
ATOM 874 N N . ALA A 1 113 ? 1.932 -2.033 18.412 1.00 72.00 113 ALA A N 1
ATOM 875 C CA . ALA A 1 113 ? 3.212 -2.724 18.262 1.00 72.00 113 ALA A CA 1
ATOM 876 C C . ALA A 1 113 ? 3.221 -3.628 17.023 1.00 72.00 113 ALA A C 1
ATOM 878 O O . ALA A 1 113 ? 4.156 -3.583 16.231 1.00 72.00 113 ALA A O 1
ATOM 879 N N . GLY A 1 114 ? 2.143 -4.386 16.805 1.00 70.25 114 GLY A N 1
ATOM 880 C CA . GLY A 1 114 ? 2.007 -5.191 15.598 1.00 70.25 114 GLY A CA 1
ATOM 881 C C . GLY A 1 114 ? 1.885 -4.353 14.324 1.00 70.25 114 GLY A C 1
ATOM 882 O O . GLY A 1 114 ? 2.515 -4.666 13.322 1.00 70.25 114 GLY A O 1
ATOM 883 N N . PHE A 1 115 ? 1.122 -3.260 14.344 1.00 70.38 115 PHE A N 1
ATOM 884 C CA . PHE A 1 115 ? 1.010 -2.383 13.178 1.00 70.38 115 PHE A CA 1
ATOM 885 C C . PHE A 1 115 ? 2.373 -1.813 12.764 1.00 70.38 115 PHE A C 1
ATOM 887 O O . PHE A 1 115 ? 2.694 -1.766 11.580 1.00 70.38 115 PHE A O 1
ATOM 894 N N . GLU A 1 116 ? 3.196 -1.421 13.732 1.00 69.00 116 GLU A N 1
ATOM 895 C CA . GLU A 1 116 ? 4.541 -0.923 13.470 1.00 69.00 116 GLU A CA 1
ATOM 896 C C . GLU A 1 116 ? 5.500 -2.034 13.014 1.00 69.00 116 GLU A C 1
ATOM 898 O O . GLU A 1 116 ? 6.232 -1.869 12.037 1.00 69.00 116 GLU A O 1
ATOM 903 N N . GLU A 1 117 ? 5.475 -3.184 13.693 1.00 65.31 117 GLU A N 1
ATOM 904 C CA . GLU A 1 117 ? 6.326 -4.330 13.372 1.00 65.31 117 GLU A CA 1
ATOM 905 C C . GLU A 1 117 ? 6.037 -4.878 11.976 1.00 65.31 117 GLU A C 1
ATOM 907 O O . GLU A 1 117 ? 6.959 -5.276 11.271 1.00 65.31 117 GLU A O 1
ATOM 912 N N . TRP A 1 118 ? 4.782 -4.887 11.542 1.00 66.19 118 TRP A N 1
ATOM 913 C CA . TRP A 1 118 ? 4.409 -5.447 10.245 1.00 66.19 118 TRP A CA 1
ATOM 914 C C . TRP A 1 118 ? 4.366 -4.387 9.138 1.00 66.19 118 TRP A C 1
ATOM 916 O O . TRP A 1 118 ? 4.633 -4.714 7.985 1.00 66.19 118 TRP A O 1
ATOM 926 N N . ALA A 1 119 ? 4.180 -3.112 9.495 1.00 66.44 119 ALA A N 1
ATOM 927 C CA . ALA A 1 119 ? 4.100 -1.955 8.600 1.00 66.44 119 ALA A CA 1
ATOM 928 C C . ALA A 1 119 ? 3.158 -2.165 7.401 1.00 66.44 119 ALA A C 1
ATOM 930 O O . ALA A 1 119 ? 3.583 -2.082 6.242 1.00 66.44 119 ALA A O 1
ATOM 931 N N . PRO A 1 120 ? 1.878 -2.447 7.681 1.00 68.38 120 PRO A N 1
ATOM 932 C CA . PRO A 1 120 ? 0.951 -2.963 6.691 1.00 68.38 120 PRO A CA 1
ATOM 933 C C . PRO A 1 120 ? 0.752 -1.985 5.533 1.00 68.38 120 PRO A C 1
ATOM 935 O O . PRO A 1 120 ? 0.744 -0.771 5.739 1.00 68.38 120 PRO A O 1
ATOM 938 N N . SER A 1 121 ? 0.542 -2.491 4.316 1.00 76.00 121 SER A N 1
ATOM 939 C CA . SER A 1 121 ? 0.342 -1.611 3.159 1.00 76.00 121 SER A CA 1
ATOM 940 C C . SER A 1 121 ? -0.854 -0.657 3.303 1.00 76.00 121 SER A C 1
ATOM 942 O O . SER A 1 121 ? -1.903 -0.988 3.862 1.00 76.00 121 SER A O 1
ATOM 944 N N . TRP A 1 122 ? -0.706 0.546 2.749 1.00 75.94 122 TRP A N 1
ATOM 945 C CA . TRP A 1 122 ? -1.721 1.593 2.699 1.00 75.94 122 TRP A CA 1
ATOM 946 C C . TRP A 1 122 ? -1.915 2.108 1.272 1.00 75.94 122 TRP A C 1
ATOM 948 O O . TRP A 1 122 ? -0.982 2.583 0.623 1.00 75.94 122 TRP A O 1
ATOM 958 N N . ASP A 1 123 ? -3.151 2.060 0.789 1.00 76.12 123 ASP A N 1
ATOM 959 C CA . ASP A 1 123 ? -3.599 2.777 -0.399 1.00 76.12 123 ASP A CA 1
ATOM 960 C C . ASP A 1 123 ? -3.942 4.230 -0.034 1.00 76.12 123 ASP A C 1
ATOM 962 O O . ASP A 1 123 ? -5.099 4.640 0.025 1.00 76.12 123 ASP A O 1
ATOM 966 N N . PHE A 1 124 ? -2.920 5.059 0.177 1.00 66.19 124 PHE A N 1
ATOM 967 C CA . PHE A 1 124 ? -3.108 6.512 0.313 1.00 66.19 124 PHE A CA 1
ATOM 968 C C . PHE A 1 124 ? -3.535 7.169 -1.013 1.00 66.19 124 PHE A C 1
ATOM 970 O O . PHE A 1 124 ? -3.835 8.370 -1.066 1.00 66.19 124 PHE A O 1
ATOM 977 N N . THR A 1 125 ? -3.577 6.410 -2.114 1.00 58.34 125 THR A N 1
ATOM 978 C CA . THR A 1 125 ? -4.023 6.912 -3.410 1.00 58.34 125 THR A CA 1
ATOM 979 C C . THR A 1 125 ? -5.549 6.974 -3.512 1.00 58.34 125 THR A C 1
ATOM 981 O O . THR A 1 125 ? -6.040 7.731 -4.343 1.00 58.34 125 THR A O 1
ATOM 984 N N . SER A 1 126 ? -6.310 6.314 -2.633 1.00 50.16 126 SER A N 1
ATOM 985 C CA . SER A 1 126 ? -7.756 6.084 -2.797 1.00 50.16 126 SER A CA 1
ATOM 986 C C . SER A 1 126 ? -8.709 7.275 -2.623 1.00 50.16 126 SER A C 1
ATOM 988 O O . SER A 1 126 ? -9.816 7.214 -3.141 1.00 50.16 126 SER A O 1
ATOM 990 N N . GLU A 1 127 ? -8.353 8.334 -1.897 1.00 52.25 127 GLU A N 1
ATOM 991 C CA . GLU A 1 127 ? -9.232 9.513 -1.715 1.00 52.25 127 GLU A CA 1
ATOM 992 C C . GLU A 1 127 ? -9.194 10.456 -2.945 1.00 52.25 127 GLU A C 1
ATOM 994 O O . GLU A 1 127 ? -8.266 10.394 -3.758 1.00 52.25 127 GLU A O 1
ATOM 999 N N . ASP A 1 128 ? -10.189 11.334 -3.079 1.00 47.88 128 ASP A N 1
ATOM 1000 C CA . ASP A 1 128 ? -10.330 12.326 -4.152 1.00 47.88 128 ASP A CA 1
ATOM 1001 C C . ASP A 1 128 ? -9.988 13.724 -3.616 1.00 47.88 128 ASP A C 1
ATOM 1003 O O . ASP A 1 128 ? -10.597 14.227 -2.679 1.00 47.88 128 ASP A O 1
ATOM 1007 N N . GLY A 1 129 ? -8.976 14.374 -4.185 1.00 46.47 129 GLY A N 1
ATOM 1008 C CA . GLY A 1 129 ? -8.451 15.639 -3.682 1.00 46.47 129 GLY A CA 1
ATOM 1009 C C . GLY A 1 129 ? -7.584 16.334 -4.734 1.00 46.47 129 GLY A C 1
ATOM 1010 O O . GLY A 1 129 ? -6.924 15.658 -5.526 1.00 46.47 129 GLY A O 1
ATOM 1011 N N . PRO A 1 130 ? -7.559 17.675 -4.773 1.00 40.94 130 PRO A N 1
ATOM 1012 C CA . PRO A 1 130 ? -7.023 18.447 -5.901 1.00 40.94 130 PRO A CA 1
ATOM 1013 C C . PRO A 1 130 ? -5.513 18.250 -6.150 1.00 40.94 130 PRO A C 1
ATOM 1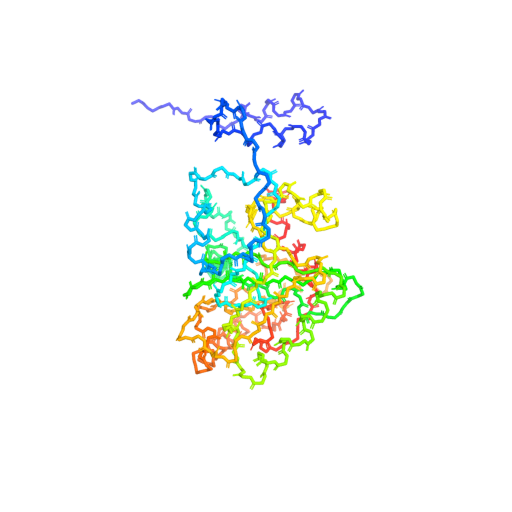015 O O . PRO A 1 130 ? -5.065 18.275 -7.298 1.00 40.94 130 PRO A O 1
ATOM 1018 N N . ASP A 1 131 ? -4.733 17.956 -5.105 1.00 47.41 131 ASP A N 1
ATOM 1019 C CA . ASP A 1 131 ? -3.288 17.676 -5.200 1.00 47.41 131 ASP A CA 1
ATOM 1020 C C . ASP A 1 131 ? -2.952 16.223 -5.605 1.00 47.41 131 ASP A C 1
ATOM 1022 O O . ASP A 1 131 ? -1.804 15.908 -5.932 1.00 47.41 131 ASP A O 1
ATOM 1026 N N . ARG A 1 132 ? -3.945 15.319 -5.643 1.00 52.25 132 ARG A N 1
ATOM 1027 C CA . ARG A 1 132 ? -3.764 13.877 -5.916 1.00 52.25 132 ARG A CA 1
ATOM 1028 C C . ARG A 1 132 ? -3.486 13.542 -7.378 1.00 52.25 132 ARG A C 1
ATOM 1030 O O . ARG A 1 132 ? -3.148 12.410 -7.713 1.00 52.25 132 ARG A O 1
ATOM 1037 N N . SER A 1 133 ? -3.579 14.541 -8.247 1.00 50.84 133 SER A N 1
ATOM 1038 C CA . SER A 1 133 ? -3.290 14.444 -9.676 1.00 50.84 133 SER A CA 1
ATOM 1039 C C . SER A 1 133 ? -1.805 14.203 -9.992 1.00 50.84 133 SER A C 1
ATOM 1041 O O . SER A 1 133 ? -1.476 13.951 -11.154 1.00 50.84 133 SER A O 1
ATOM 1043 N N . ARG A 1 134 ? -0.909 14.282 -8.993 1.00 62.50 134 ARG A N 1
ATOM 1044 C CA . ARG A 1 134 ? 0.541 14.203 -9.208 1.00 62.50 134 ARG A CA 1
ATOM 1045 C C . ARG A 1 134 ? 1.107 12.789 -9.244 1.00 62.50 134 ARG A C 1
ATOM 1047 O O . ARG A 1 134 ? 1.982 12.568 -10.077 1.00 62.50 134 ARG A O 1
ATOM 1054 N N . PHE A 1 135 ? 0.639 11.861 -8.403 1.00 74.44 135 PHE A N 1
ATOM 1055 C CA . PHE A 1 135 ? 1.254 10.534 -8.263 1.00 74.44 135 PHE A CA 1
ATOM 1056 C C . PHE A 1 135 ? 0.230 9.406 -8.079 1.00 74.44 135 PHE A C 1
ATOM 1058 O O . PHE A 1 135 ? -0.784 9.550 -7.398 1.00 74.44 135 PHE A O 1
ATOM 1065 N N . PHE A 1 136 ? 0.537 8.257 -8.664 1.00 81.88 136 PHE A N 1
ATOM 1066 C CA . PHE A 1 136 ? -0.057 6.964 -8.360 1.00 81.88 136 PHE A CA 1
ATOM 1067 C C . PHE A 1 136 ? 1.067 6.066 -7.867 1.00 81.88 136 PHE A C 1
ATOM 1069 O O . PHE A 1 136 ? 2.060 5.892 -8.575 1.00 81.88 136 PHE A O 1
ATOM 1076 N N . LEU A 1 137 ? 0.917 5.551 -6.654 1.00 84.50 137 LEU A N 1
ATOM 1077 C CA . LEU A 1 137 ? 1.865 4.637 -6.046 1.00 84.50 137 LEU A CA 1
ATOM 1078 C C . LEU A 1 137 ? 1.194 3.277 -5.871 1.00 84.50 137 LEU A C 1
ATOM 1080 O O . LEU A 1 137 ? -0.019 3.192 -5.724 1.00 84.50 137 LEU A O 1
ATOM 1084 N N . GLY A 1 138 ? 2.000 2.234 -5.925 1.00 88.12 138 GLY A N 1
ATOM 1085 C CA . GLY A 1 138 ? 1.616 0.862 -5.639 1.00 88.12 138 GLY A CA 1
ATOM 1086 C C . GLY A 1 138 ? 2.880 0.034 -5.508 1.00 88.12 138 GLY A C 1
ATOM 1087 O O . GLY A 1 138 ? 3.986 0.578 -5.502 1.00 88.12 138 GLY A O 1
ATOM 1088 N N . GLN A 1 139 ? 2.747 -1.276 -5.451 1.00 90.19 139 GLN A N 1
ATOM 1089 C CA . GLN A 1 139 ? 3.893 -2.155 -5.289 1.00 90.19 139 GLN A CA 1
ATOM 1090 C C . GLN A 1 139 ? 3.777 -3.382 -6.180 1.00 90.19 139 GLN A C 1
ATOM 1092 O O . GLN A 1 139 ? 2.687 -3.897 -6.422 1.00 90.19 139 GLN A O 1
ATOM 1097 N N . LEU A 1 140 ? 4.917 -3.835 -6.693 1.00 92.19 140 LEU A N 1
ATOM 1098 C CA . LEU A 1 140 ? 5.034 -5.061 -7.472 1.00 92.19 140 LEU A CA 1
ATOM 1099 C C . LEU A 1 140 ? 5.849 -6.053 -6.650 1.00 92.19 140 LEU A C 1
ATOM 1101 O O . LEU A 1 140 ? 7.013 -5.794 -6.372 1.00 92.19 140 LEU A O 1
ATOM 1105 N N . GLY A 1 141 ? 5.253 -7.164 -6.237 1.00 90.56 141 GLY A N 1
ATOM 1106 C CA . GLY A 1 141 ? 5.896 -8.165 -5.388 1.00 90.56 141 GLY A CA 1
ATOM 1107 C C . GLY A 1 141 ? 5.547 -9.588 -5.785 1.00 90.56 141 GLY A C 1
ATOM 1108 O O . GLY A 1 141 ? 5.023 -9.840 -6.871 1.00 90.56 141 GLY A O 1
ATOM 1109 N N . ARG A 1 142 ? 5.863 -10.538 -4.907 1.00 88.38 142 ARG A N 1
ATOM 1110 C CA . ARG A 1 142 ? 5.520 -11.950 -5.085 1.00 88.38 142 ARG A CA 1
ATOM 1111 C C . ARG A 1 142 ? 5.369 -12.628 -3.737 1.00 88.38 142 ARG A C 1
ATOM 1113 O O . ARG A 1 142 ? 6.238 -12.489 -2.879 1.00 88.38 142 ARG A O 1
ATOM 1120 N N . GLY A 1 143 ? 4.294 -13.397 -3.587 1.00 87.75 143 GLY A N 1
ATOM 1121 C CA . GLY A 1 143 ? 4.007 -14.181 -2.389 1.00 87.75 143 GLY A CA 1
ATOM 1122 C C . GLY A 1 143 ? 3.583 -13.332 -1.194 1.00 87.75 143 GLY A C 1
ATOM 1123 O O . GLY A 1 143 ? 2.557 -13.629 -0.612 1.00 87.75 143 GLY A O 1
ATOM 1124 N N . ASP A 1 144 ? 4.322 -12.273 -0.872 1.00 87.00 144 ASP A N 1
ATOM 1125 C CA . ASP A 1 144 ? 4.065 -11.392 0.263 1.00 87.00 144 ASP A CA 1
ATOM 1126 C C . ASP A 1 144 ? 4.407 -9.933 -0.084 1.00 87.00 144 ASP A C 1
ATOM 1128 O O . ASP A 1 144 ? 5.326 -9.670 -0.872 1.00 87.00 144 ASP A O 1
ATOM 1132 N N . GLU A 1 145 ? 3.681 -8.978 0.493 1.00 81.38 145 GLU A N 1
ATOM 1133 C CA . GLU A 1 145 ? 3.898 -7.548 0.279 1.00 81.38 145 GLU A CA 1
ATOM 1134 C C . GLU A 1 145 ? 5.293 -7.080 0.662 1.00 81.38 145 GLU A C 1
ATOM 1136 O O . GLU A 1 145 ? 5.867 -6.253 -0.048 1.00 81.38 145 GLU A O 1
ATOM 1141 N N . ALA A 1 146 ? 5.902 -7.672 1.688 1.00 77.81 146 ALA A N 1
ATOM 1142 C CA . ALA A 1 146 ? 7.250 -7.315 2.090 1.00 77.81 146 ALA A CA 1
ATOM 1143 C C . ALA A 1 146 ? 8.297 -7.674 1.033 1.00 77.81 146 ALA A C 1
ATOM 1145 O O . ALA A 1 146 ? 9.410 -7.161 1.067 1.00 77.81 146 ALA A O 1
ATOM 1146 N N . ASN A 1 147 ? 7.953 -8.528 0.069 1.00 81.75 147 ASN A N 1
ATOM 1147 C CA . ASN A 1 147 ? 8.797 -8.911 -1.055 1.00 81.75 147 ASN A CA 1
ATOM 1148 C C . ASN A 1 147 ? 8.554 -8.046 -2.303 1.00 81.75 147 ASN A C 1
ATOM 1150 O O . ASN A 1 147 ? 8.771 -8.510 -3.426 1.00 81.75 147 ASN A O 1
ATOM 1154 N N . SER A 1 148 ? 8.082 -6.811 -2.127 1.00 83.94 148 SER A N 1
ATOM 1155 C CA . SER A 1 148 ? 7.724 -5.917 -3.224 1.00 83.94 148 SER A CA 1
ATOM 1156 C C . SER A 1 148 ? 8.749 -4.813 -3.492 1.00 83.94 148 SER A C 1
ATOM 1158 O O . SER A 1 148 ? 9.634 -4.531 -2.687 1.00 83.94 148 SER A O 1
ATOM 1160 N N . ILE A 1 149 ? 8.643 -4.221 -4.681 1.00 86.75 149 ILE A N 1
ATOM 1161 C CA . ILE A 1 149 ? 9.311 -2.985 -5.080 1.00 86.75 149 ILE A CA 1
ATOM 1162 C C . ILE A 1 149 ? 8.253 -1.911 -5.336 1.00 86.75 149 ILE A C 1
ATOM 1164 O O . ILE A 1 149 ? 7.207 -2.189 -5.933 1.00 86.75 149 ILE A O 1
ATOM 1168 N N . LEU A 1 150 ? 8.545 -0.675 -4.927 1.00 87.56 150 LEU A N 1
ATOM 1169 C CA . LEU A 1 150 ? 7.679 0.476 -5.167 1.00 87.56 150 LEU A CA 1
ATOM 1170 C C . LEU A 1 150 ? 7.484 0.708 -6.672 1.00 87.56 150 LEU A C 1
ATOM 1172 O O . LEU A 1 150 ? 8.445 0.759 -7.441 1.00 87.56 150 LEU A O 1
ATOM 1176 N N . VAL A 1 151 ? 6.241 0.927 -7.083 1.00 89.94 151 VAL A N 1
ATOM 1177 C CA . VAL A 1 151 ? 5.849 1.380 -8.419 1.00 89.94 151 VAL A CA 1
ATOM 1178 C C . VAL A 1 151 ? 5.319 2.801 -8.294 1.00 89.94 151 VAL A C 1
ATOM 1180 O O . VAL A 1 151 ? 4.381 3.050 -7.543 1.00 89.94 151 VAL A O 1
ATOM 1183 N N . ALA A 1 152 ? 5.900 3.737 -9.042 1.00 89.25 152 ALA A N 1
ATOM 1184 C CA . ALA A 1 152 ? 5.512 5.140 -9.018 1.00 89.25 152 ALA A CA 1
ATOM 1185 C C . ALA A 1 152 ? 5.181 5.637 -10.427 1.00 89.25 152 ALA A C 1
ATOM 1187 O O . ALA A 1 152 ? 6.041 5.669 -11.302 1.00 89.25 152 ALA A O 1
ATOM 1188 N N . ALA A 1 153 ? 3.946 6.074 -10.647 1.00 86.12 153 ALA A N 1
ATOM 1189 C CA . ALA A 1 153 ? 3.513 6.741 -11.869 1.00 86.12 153 ALA A CA 1
ATOM 1190 C C . ALA A 1 153 ? 3.144 8.194 -11.578 1.00 86.12 153 ALA A C 1
ATOM 1192 O O . ALA A 1 153 ? 2.621 8.510 -10.511 1.00 86.12 153 ALA A O 1
ATOM 1193 N N . VAL A 1 154 ? 3.412 9.093 -12.523 1.00 83.12 154 VAL A N 1
ATOM 1194 C CA . VAL A 1 154 ? 3.279 10.541 -12.296 1.00 83.12 154 VAL A CA 1
ATOM 1195 C C . VAL A 1 154 ? 2.311 11.193 -13.286 1.00 83.12 154 VAL A C 1
ATOM 1197 O O . VAL A 1 154 ? 2.113 10.704 -14.399 1.00 83.12 154 VAL A O 1
ATOM 1200 N N . GLY A 1 155 ? 1.697 12.305 -12.883 1.00 80.69 155 GLY A N 1
ATOM 1201 C CA . GLY A 1 155 ? 0.845 13.136 -13.735 1.00 80.69 155 GLY A CA 1
ATOM 1202 C C . GLY A 1 155 ? -0.345 12.390 -14.350 1.00 80.69 155 GLY A C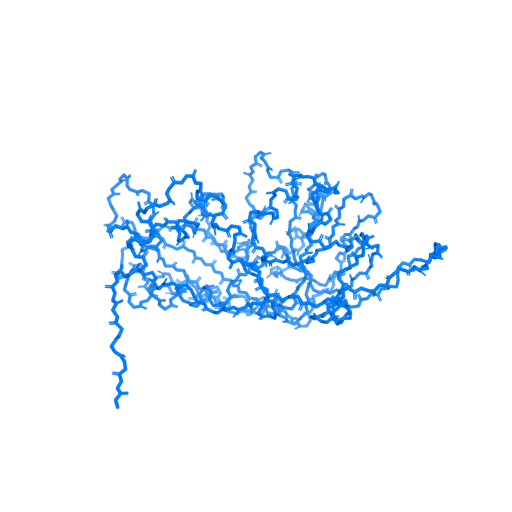 1
ATOM 1203 O O . GLY A 1 155 ? -1.065 11.655 -13.673 1.00 80.69 155 GLY A O 1
ATOM 1204 N N . GLU A 1 156 ? -0.570 12.595 -15.650 1.00 81.19 156 GLU A N 1
ATOM 1205 C CA . GLU A 1 156 ? -1.661 11.956 -16.402 1.00 81.19 156 GLU A CA 1
ATOM 1206 C C . GLU A 1 156 ? -1.568 10.434 -16.411 1.00 81.19 156 GLU A C 1
ATOM 1208 O O . GLU A 1 156 ? -2.591 9.760 -16.299 1.00 81.19 156 GLU A O 1
ATOM 1213 N N . LYS A 1 157 ? -0.351 9.885 -16.443 1.00 82.94 157 LYS A N 1
ATOM 1214 C CA . LYS A 1 157 ? -0.135 8.437 -16.438 1.00 82.94 157 LYS A CA 1
ATOM 1215 C C . LYS A 1 157 ? -0.626 7.795 -15.148 1.00 82.94 157 LYS A C 1
ATOM 1217 O O . LYS A 1 157 ? -1.305 6.775 -15.196 1.00 82.94 157 LYS A O 1
ATOM 1222 N N . GLY A 1 158 ? -0.352 8.424 -14.005 1.00 81.38 158 GLY A N 1
ATOM 1223 C CA . GLY A 1 158 ? -0.876 7.959 -12.721 1.00 81.38 158 GLY A CA 1
ATOM 1224 C C . GLY A 1 158 ? -2.408 7.959 -12.678 1.00 81.38 158 GLY A C 1
ATOM 1225 O O . GLY A 1 158 ? -3.011 7.004 -12.191 1.00 81.38 158 GLY A O 1
ATOM 1226 N N . ARG A 1 159 ? -3.053 8.983 -13.258 1.00 81.69 159 ARG A N 1
ATOM 1227 C CA . ARG A 1 159 ? -4.524 9.051 -13.363 1.00 81.69 159 ARG A CA 1
ATOM 1228 C C . ARG A 1 159 ? -5.094 7.975 -14.291 1.00 81.69 159 ARG A C 1
ATOM 1230 O O . ARG A 1 159 ? -6.087 7.334 -13.945 1.00 81.69 159 ARG A O 1
ATOM 1237 N N . ALA A 1 160 ? -4.460 7.753 -15.441 1.00 83.94 160 ALA A N 1
ATOM 1238 C CA . ALA A 1 160 ? -4.864 6.728 -16.401 1.00 83.94 160 ALA A CA 1
ATOM 1239 C C . ALA A 1 160 ? -4.744 5.316 -15.808 1.00 83.94 160 ALA A C 1
ATOM 1241 O O . ALA A 1 160 ? -5.689 4.538 -15.882 1.00 83.94 160 ALA A O 1
ATOM 1242 N N . ILE A 1 161 ? -3.626 5.009 -15.141 1.00 84.44 161 ILE A N 1
ATOM 1243 C CA . ILE A 1 161 ? -3.433 3.712 -14.478 1.00 84.44 161 ILE A CA 1
ATOM 1244 C C . ILE A 1 161 ? -4.493 3.504 -13.398 1.00 84.44 161 ILE A C 1
ATOM 1246 O O . ILE A 1 161 ? -5.157 2.473 -13.394 1.00 84.44 161 ILE A O 1
ATOM 1250 N N . ARG A 1 162 ? -4.708 4.497 -12.524 1.00 83.75 162 ARG A N 1
ATOM 1251 C CA . ARG A 1 162 ? -5.710 4.406 -11.454 1.00 83.75 162 ARG A CA 1
ATOM 1252 C C . ARG A 1 162 ? -7.112 4.140 -12.002 1.00 83.75 162 ARG A C 1
ATOM 1254 O O . ARG A 1 162 ? -7.784 3.222 -11.543 1.00 83.75 162 ARG A O 1
ATOM 1261 N N . SER A 1 163 ? -7.545 4.931 -12.981 1.00 84.25 163 SER A N 1
ATOM 1262 C CA . SER A 1 163 ? -8.874 4.781 -13.590 1.00 84.25 163 SER A CA 1
ATOM 1263 C C . SER A 1 163 ? -9.038 3.466 -14.355 1.00 84.25 163 SER A C 1
ATOM 1265 O O . SER A 1 163 ? -10.145 2.940 -14.395 1.00 84.25 163 SER A O 1
ATOM 1267 N N . GLY A 1 164 ? -7.956 2.910 -14.909 1.00 86.12 164 GLY A N 1
ATOM 1268 C CA . GLY A 1 164 ? -7.978 1.621 -15.597 1.00 86.12 164 GLY A CA 1
ATOM 1269 C C . GLY A 1 164 ? -7.989 0.413 -14.657 1.00 86.12 164 GLY A C 1
ATOM 1270 O O . GLY A 1 164 ? -8.767 -0.513 -14.868 1.00 86.12 164 GLY A O 1
ATOM 1271 N N . ILE A 1 165 ? -7.151 0.409 -13.615 1.00 87.25 165 ILE A N 1
ATOM 1272 C CA . ILE A 1 165 ? -6.920 -0.798 -12.806 1.00 87.25 165 ILE A CA 1
ATOM 1273 C C . ILE A 1 165 ? -7.859 -0.932 -11.604 1.00 87.25 165 ILE A C 1
ATOM 1275 O O . ILE A 1 165 ? -8.253 -2.043 -11.253 1.00 87.25 165 ILE A O 1
ATOM 1279 N N . MET A 1 166 ? -8.267 0.178 -10.978 1.00 87.75 166 MET A N 1
ATOM 1280 C CA . MET A 1 166 ? -9.120 0.127 -9.783 1.00 87.75 166 MET A CA 1
ATOM 1281 C C . MET A 1 166 ? -10.491 -0.520 -10.030 1.00 87.75 166 MET A C 1
ATOM 1283 O O . MET A 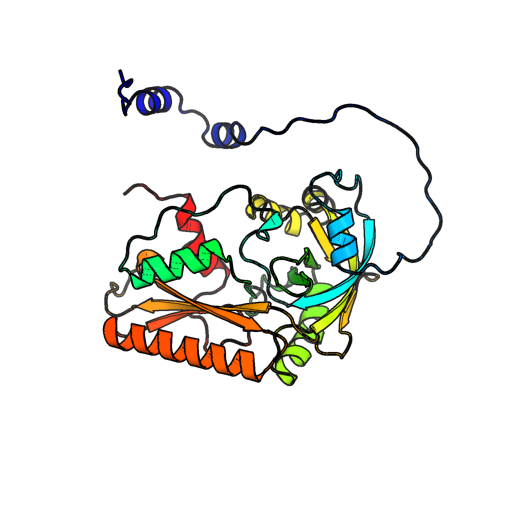1 166 ? -10.929 -1.285 -9.168 1.00 87.75 166 MET A O 1
ATOM 1287 N N . PRO A 1 167 ? -11.172 -0.297 -11.174 1.00 89.06 167 PRO A N 1
ATOM 1288 C CA . PRO A 1 167 ? -12.395 -1.030 -11.492 1.00 89.06 167 PRO A CA 1
ATOM 1289 C C . PRO A 1 167 ? -12.183 -2.545 -11.533 1.00 89.06 167 PRO A C 1
ATOM 1291 O O . PRO A 1 167 ? -13.025 -3.276 -11.029 1.00 89.06 167 PRO A O 1
ATOM 1294 N N . MET A 1 168 ? -11.040 -3.013 -12.047 1.00 90.38 168 MET A N 1
ATOM 1295 C CA . MET A 1 168 ? -10.733 -4.446 -12.135 1.00 90.38 168 MET A CA 1
ATOM 1296 C C . MET A 1 168 ? -10.580 -5.080 -10.752 1.00 90.38 168 MET A C 1
ATOM 1298 O O . MET A 1 168 ? -11.087 -6.173 -10.515 1.00 90.38 168 MET A O 1
ATOM 1302 N N . PHE A 1 169 ? -9.907 -4.386 -9.830 1.00 91.69 169 PHE A N 1
ATOM 1303 C CA . PHE A 1 169 ? -9.806 -4.813 -8.435 1.00 91.69 169 PHE A CA 1
ATOM 1304 C C . PHE A 1 169 ? -11.182 -4.876 -7.758 1.00 91.69 169 PHE A C 1
ATOM 1306 O O . PHE A 1 169 ? -11.513 -5.873 -7.118 1.00 91.69 169 PHE A O 1
ATOM 1313 N N . ARG A 1 170 ? -12.013 -3.840 -7.947 1.00 92.25 170 ARG A N 1
ATOM 1314 C CA . ARG A 1 170 ? -13.363 -3.758 -7.362 1.00 92.25 170 ARG A CA 1
ATOM 1315 C C . ARG A 1 170 ? -14.310 -4.823 -7.906 1.00 92.25 170 ARG A C 1
ATOM 1317 O O . ARG A 1 170 ? -15.003 -5.455 -7.122 1.00 92.25 170 ARG A O 1
ATOM 1324 N N . GLU A 1 171 ? -14.328 -5.032 -9.221 1.00 91.94 171 GLU A N 1
ATOM 1325 C CA . GLU A 1 171 ? -15.170 -6.040 -9.879 1.00 91.94 171 GLU A CA 1
ATOM 1326 C C . GLU A 1 171 ? -14.844 -7.455 -9.390 1.00 91.94 171 GLU A C 1
ATOM 1328 O O . GLU A 1 171 ? -15.737 -8.278 -9.211 1.00 91.94 171 GLU A O 1
ATOM 1333 N N . ARG A 1 172 ? -13.560 -7.729 -9.142 1.00 92.12 172 ARG A N 1
ATOM 1334 C CA . ARG A 1 172 ? -13.078 -9.042 -8.701 1.00 92.12 172 ARG A CA 1
ATOM 1335 C C . ARG A 1 172 ? -13.090 -9.232 -7.186 1.00 92.12 172 ARG A C 1
ATOM 1337 O O . ARG A 1 172 ? -12.943 -10.361 -6.738 1.00 92.12 172 ARG A O 1
ATOM 1344 N N . GLY A 1 173 ? -13.222 -8.158 -6.408 1.00 94.38 173 GLY A N 1
ATOM 1345 C CA . GLY A 1 173 ? -13.164 -8.212 -4.945 1.00 94.38 173 GLY A CA 1
ATOM 1346 C C . GLY A 1 173 ? -11.794 -8.618 -4.387 1.00 94.38 173 GLY A C 1
ATOM 1347 O O . GLY A 1 173 ? -11.728 -9.177 -3.299 1.00 94.38 173 GLY A O 1
ATOM 1348 N N . VAL A 1 174 ? -10.707 -8.363 -5.123 1.00 95.12 174 VAL A N 1
ATOM 1349 C CA . VAL A 1 174 ? -9.328 -8.738 -4.747 1.00 95.12 174 VAL A CA 1
ATOM 1350 C C . VAL A 1 174 ? -8.456 -7.501 -4.593 1.00 95.12 174 VAL A C 1
ATOM 1352 O O . VAL A 1 174 ? -8.743 -6.481 -5.205 1.00 95.12 174 VAL A O 1
ATOM 1355 N N . GLY A 1 175 ? -7.378 -7.582 -3.812 1.00 93.06 175 GLY A N 1
ATOM 1356 C CA . GLY A 1 175 ? -6.408 -6.494 -3.606 1.00 93.06 175 GLY A CA 1
ATOM 1357 C C . GLY A 1 175 ? -5.103 -6.663 -4.382 1.00 93.06 175 GLY A C 1
ATOM 1358 O O . GLY A 1 175 ? -4.242 -5.790 -4.324 1.00 93.06 175 GLY A O 1
ATOM 1359 N N . ALA A 1 176 ? -4.949 -7.777 -5.101 1.00 93.62 176 ALA A N 1
ATOM 1360 C CA . ALA A 1 176 ? -3.735 -8.114 -5.833 1.00 93.62 176 ALA A CA 1
ATOM 1361 C C . ALA A 1 176 ? -4.046 -8.763 -7.195 1.00 93.62 176 ALA A C 1
ATOM 1363 O O . ALA A 1 176 ? -4.941 -9.600 -7.309 1.00 93.62 176 ALA A O 1
ATOM 1364 N N . LEU A 1 177 ? -3.307 -8.376 -8.240 1.00 92.88 177 LEU A N 1
ATOM 1365 C CA . LEU A 1 177 ? -3.448 -8.902 -9.607 1.00 92.88 177 LEU A CA 1
ATOM 1366 C C . LEU A 1 177 ? -2.077 -9.192 -10.211 1.00 92.88 177 LEU A C 1
ATOM 1368 O O . LEU A 1 177 ? -1.115 -8.485 -9.918 1.00 92.88 177 LEU A O 1
ATOM 1372 N N . LYS A 1 178 ? -1.963 -10.189 -11.096 1.00 94.56 178 LYS A N 1
ATOM 1373 C CA . LYS A 1 178 ? -0.729 -10.327 -11.877 1.00 94.56 178 LYS A CA 1
ATOM 1374 C C . LYS A 1 178 ? -0.587 -9.127 -12.812 1.00 94.56 178 LYS A C 1
ATOM 1376 O O . LYS A 1 178 ? -1.552 -8.682 -13.430 1.00 94.56 178 LYS A O 1
ATOM 1381 N N . ALA A 1 179 ? 0.624 -8.604 -12.932 1.00 94.31 179 ALA A N 1
ATOM 1382 C CA . ALA A 1 179 ? 0.899 -7.465 -13.790 1.00 94.31 179 ALA A CA 1
ATOM 1383 C C . ALA A 1 179 ? 2.289 -7.546 -14.408 1.00 94.31 179 ALA A C 1
ATOM 1385 O O . ALA A 1 179 ? 3.224 -8.138 -13.860 1.00 94.31 179 ALA A O 1
ATOM 1386 N N . GLU A 1 180 ? 2.415 -6.881 -15.545 1.00 95.38 180 GLU A N 1
ATOM 1387 C CA . GLU A 1 180 ? 3.681 -6.550 -16.161 1.00 95.38 180 GLU A CA 1
ATOM 1388 C C . GLU A 1 180 ? 3.899 -5.038 -16.106 1.00 95.38 180 GLU A C 1
ATOM 1390 O O . GLU A 1 180 ? 3.051 -4.246 -16.510 1.00 95.38 180 GLU A O 1
ATOM 1395 N N . VAL A 1 181 ? 5.070 -4.628 -15.636 1.00 95.06 181 VAL A N 1
ATOM 1396 C CA . VAL A 1 181 ? 5.473 -3.230 -15.539 1.00 95.06 181 VAL A CA 1
ATOM 1397 C C . VAL A 1 181 ? 6.641 -2.985 -16.482 1.00 95.06 181 VAL A C 1
ATOM 1399 O O . VAL A 1 181 ? 7.709 -3.576 -16.335 1.00 95.06 181 VAL A O 1
ATOM 1402 N N . THR A 1 182 ? 6.460 -2.081 -17.440 1.00 95.44 182 THR A N 1
ATOM 1403 C CA . THR A 1 182 ? 7.554 -1.510 -18.236 1.00 95.44 182 THR A CA 1
ATOM 1404 C C . THR A 1 182 ? 7.850 -0.116 -17.697 1.00 95.44 182 THR A C 1
ATOM 1406 O O . THR A 1 182 ? 6.989 0.760 -17.766 1.00 95.44 182 THR A O 1
ATOM 1409 N N . ALA A 1 183 ? 9.043 0.095 -17.147 1.00 95.06 183 ALA A N 1
ATOM 1410 C CA . ALA A 1 183 ? 9.380 1.307 -16.398 1.00 95.06 183 ALA A CA 1
ATOM 1411 C C . ALA A 1 183 ? 10.889 1.593 -16.404 1.00 95.06 183 ALA A C 1
ATOM 1413 O O . ALA A 1 183 ? 11.688 0.803 -16.913 1.00 95.06 183 ALA A O 1
ATOM 1414 N N . LEU A 1 184 ? 11.282 2.713 -15.793 1.00 93.94 184 LEU A N 1
ATOM 1415 C CA . LEU A 1 184 ? 12.664 2.957 -15.390 1.00 93.94 184 LEU A CA 1
ATOM 1416 C C . LEU A 1 184 ? 12.886 2.461 -13.963 1.00 93.94 184 LEU A C 1
ATOM 1418 O O . LEU A 1 184 ? 12.216 2.903 -13.037 1.00 93.94 184 LEU A O 1
ATOM 1422 N N . LEU A 1 185 ? 13.870 1.593 -13.774 1.00 93.06 185 LEU A N 1
ATOM 1423 C CA . LEU A 1 185 ? 14.407 1.274 -12.464 1.00 93.06 185 LEU A CA 1
ATOM 1424 C C . LEU A 1 185 ? 15.260 2.445 -11.973 1.00 93.06 185 LEU A C 1
ATOM 1426 O O . LEU A 1 185 ? 16.301 2.764 -12.556 1.00 93.06 185 LEU A O 1
ATOM 1430 N N . CYS A 1 186 ? 14.823 3.064 -10.885 1.00 89.81 186 CYS A N 1
ATOM 1431 C CA . CYS A 1 186 ? 15.476 4.207 -10.268 1.00 89.81 186 CYS A CA 1
ATOM 1432 C C . CYS A 1 186 ? 15.896 3.864 -8.841 1.00 89.81 186 CYS A C 1
ATOM 1434 O O . CYS A 1 186 ? 15.097 3.337 -8.075 1.00 89.81 186 CYS A O 1
ATOM 1436 N N . HIS A 1 187 ? 17.121 4.234 -8.468 1.00 88.75 187 HIS A N 1
ATOM 1437 C CA . HIS A 1 187 ? 17.467 4.423 -7.065 1.00 88.75 187 HIS A CA 1
ATOM 1438 C C . HIS A 1 187 ? 16.879 5.762 -6.584 1.00 88.75 187 HIS A C 1
ATOM 1440 O O . HIS A 1 187 ? 16.743 6.690 -7.388 1.00 88.75 187 HIS A O 1
ATOM 1446 N N . ARG A 1 188 ? 16.567 5.907 -5.292 1.00 82.88 188 ARG A N 1
ATOM 1447 C CA . ARG A 1 188 ? 15.984 7.140 -4.724 1.00 82.88 188 ARG A CA 1
ATOM 1448 C C . ARG A 1 188 ? 16.778 8.408 -5.056 1.00 82.88 188 ARG A C 1
ATOM 1450 O O . ARG A 1 188 ? 16.189 9.441 -5.360 1.00 82.88 188 ARG A O 1
ATOM 1457 N N . SER A 1 189 ? 18.109 8.319 -5.124 1.00 85.50 189 SER A N 1
ATOM 1458 C CA . SER A 1 189 ? 18.977 9.447 -5.510 1.00 85.50 189 SER A CA 1
ATOM 1459 C C . SER A 1 189 ? 18.758 9.935 -6.948 1.00 85.50 189 SER A C 1
ATOM 1461 O O . SER A 1 189 ? 19.095 11.072 -7.269 1.00 85.50 189 SER A O 1
ATOM 1463 N N . HIS A 1 190 ? 18.182 9.111 -7.829 1.00 89.06 190 HIS A N 1
ATOM 1464 C CA . HIS A 1 190 ? 17.854 9.512 -9.197 1.00 89.06 190 HIS A CA 1
ATOM 1465 C C . HIS A 1 190 ? 16.591 10.379 -9.260 1.00 89.06 190 HIS A C 1
ATOM 1467 O O . HIS A 1 190 ? 16.401 11.110 -10.236 1.00 89.06 190 HIS A O 1
ATOM 1473 N N . LEU A 1 191 ? 15.721 10.300 -8.246 1.00 85.44 191 LEU A N 1
ATOM 1474 C CA . LEU A 1 191 ? 14.395 10.914 -8.281 1.00 85.44 191 LEU A CA 1
ATOM 1475 C C . LEU A 1 191 ? 14.463 12.437 -8.261 1.00 85.44 191 LEU A C 1
ATOM 1477 O O . LEU A 1 191 ? 13.739 13.060 -9.026 1.00 85.44 191 LEU A O 1
ATOM 1481 N N . MET A 1 192 ? 15.370 13.041 -7.490 1.00 84.62 192 MET A N 1
ATOM 1482 C CA . MET A 1 192 ? 15.500 14.506 -7.440 1.00 84.62 192 MET A CA 1
ATOM 1483 C C . MET A 1 192 ? 15.810 15.122 -8.806 1.00 84.62 192 MET A C 1
ATOM 1485 O O . MET A 1 192 ? 15.250 16.156 -9.160 1.00 84.62 192 MET A O 1
ATOM 1489 N N . THR A 1 193 ? 16.640 14.458 -9.608 1.00 87.00 193 THR A N 1
ATOM 1490 C CA . THR A 1 193 ? 16.973 14.920 -10.962 1.00 87.00 193 THR A CA 1
ATOM 1491 C C . THR A 1 193 ? 15.872 14.586 -11.967 1.00 87.00 193 THR A C 1
ATOM 1493 O O . THR A 1 193 ? 15.610 15.365 -12.880 1.00 87.00 193 THR A O 1
ATOM 1496 N N . ARG A 1 194 ? 15.236 13.415 -11.839 1.00 85.50 194 ARG A N 1
ATOM 1497 C CA . ARG A 1 194 ? 14.291 12.901 -12.841 1.00 85.50 194 ARG A CA 1
ATOM 1498 C C . ARG A 1 194 ? 12.870 13.433 -12.659 1.00 85.50 194 ARG A C 1
ATOM 1500 O O . ARG A 1 194 ? 12.205 13.757 -13.637 1.00 85.50 194 ARG A O 1
ATOM 1507 N N . ASN A 1 195 ? 12.414 13.515 -11.416 1.00 82.38 195 ASN A N 1
ATOM 1508 C CA . ASN A 1 195 ? 11.116 14.042 -11.026 1.00 82.38 195 ASN A CA 1
ATOM 1509 C C . ASN A 1 195 ? 11.250 14.771 -9.675 1.00 82.38 195 ASN A C 1
ATOM 1511 O O . ASN A 1 195 ? 11.043 14.154 -8.629 1.00 82.38 195 ASN A O 1
ATOM 1515 N N . PRO A 1 196 ? 11.571 16.080 -9.674 1.00 82.25 196 PRO A N 1
ATOM 1516 C CA . PRO A 1 196 ? 11.846 16.828 -8.444 1.00 82.25 196 PRO A CA 1
ATOM 1517 C C . PRO A 1 196 ? 10.710 16.782 -7.417 1.00 82.25 196 PRO A C 1
ATOM 1519 O O . PRO A 1 196 ? 10.954 16.764 -6.216 1.00 82.25 196 PRO A O 1
ATOM 1522 N N . ALA A 1 197 ? 9.457 16.725 -7.878 1.00 76.75 197 ALA A N 1
ATOM 1523 C CA . ALA A 1 197 ? 8.300 16.648 -6.995 1.00 76.75 197 ALA A CA 1
ATOM 1524 C C . ALA A 1 197 ? 8.210 15.291 -6.271 1.00 76.75 197 ALA A C 1
ATOM 1526 O O . ALA A 1 197 ? 7.919 15.262 -5.075 1.00 76.75 197 ALA A O 1
ATOM 1527 N N . LEU A 1 198 ? 8.479 14.181 -6.970 1.00 76.56 198 LEU A N 1
ATOM 1528 C CA . LEU A 1 198 ? 8.562 12.852 -6.361 1.00 76.56 198 LEU A CA 1
ATOM 1529 C C . LEU A 1 198 ? 9.826 12.715 -5.508 1.00 76.56 198 LEU A C 1
ATOM 1531 O O . LEU A 1 198 ? 9.759 12.139 -4.432 1.00 76.56 198 LEU A O 1
ATOM 1535 N N . GLY A 1 199 ? 10.954 13.281 -5.943 1.00 77.50 199 GLY A N 1
ATOM 1536 C CA . GLY A 1 199 ? 12.190 13.318 -5.163 1.00 77.50 199 GLY A CA 1
ATOM 1537 C C . GLY A 1 199 ? 12.003 14.017 -3.813 1.00 77.50 199 GLY A C 1
ATOM 1538 O O . GLY A 1 199 ? 12.323 13.438 -2.781 1.00 77.50 199 GLY A O 1
ATOM 1539 N N . ALA A 1 200 ? 11.367 15.192 -3.793 1.00 75.12 200 ALA A N 1
ATOM 1540 C CA . ALA A 1 200 ? 11.057 15.913 -2.554 1.00 75.12 200 ALA A CA 1
ATOM 1541 C C . ALA A 1 200 ? 10.031 15.179 -1.663 1.00 75.12 200 ALA A C 1
ATOM 1543 O O . ALA A 1 200 ? 9.951 15.404 -0.454 1.00 75.12 200 ALA A O 1
ATOM 1544 N N . ALA A 1 201 ? 9.192 14.312 -2.241 1.00 70.06 201 ALA A N 1
ATOM 1545 C CA . ALA A 1 201 ? 8.356 13.399 -1.465 1.00 70.06 201 ALA A CA 1
ATOM 1546 C C . ALA A 1 201 ? 9.187 12.249 -0.876 1.00 70.06 201 ALA A C 1
ATOM 1548 O O . ALA A 1 201 ? 9.091 12.000 0.320 1.00 70.06 201 ALA A O 1
ATOM 1549 N N . ALA A 1 202 ? 10.059 11.636 -1.676 1.00 69.12 202 ALA A N 1
ATOM 1550 C CA . ALA A 1 202 ? 10.933 10.542 -1.270 1.00 69.12 202 ALA A CA 1
ATOM 1551 C C . ALA A 1 202 ? 11.933 10.932 -0.170 1.00 69.12 202 ALA A C 1
ATOM 1553 O O . ALA A 1 202 ? 12.197 10.128 0.716 1.00 69.12 202 ALA A O 1
ATOM 1554 N N . GLU A 1 203 ? 12.453 12.164 -0.172 1.00 68.44 203 GLU A N 1
ATOM 1555 C CA . GLU A 1 203 ? 13.314 12.668 0.912 1.00 68.44 203 GLU A CA 1
ATOM 1556 C C . GLU A 1 203 ? 12.598 12.682 2.272 1.00 68.44 203 GLU A C 1
ATOM 1558 O O . GLU A 1 203 ? 13.221 12.444 3.306 1.00 68.44 203 GLU A O 1
ATOM 1563 N N . ARG A 1 204 ? 11.276 12.898 2.282 1.00 64.00 204 ARG A N 1
ATOM 1564 C CA . ARG A 1 204 ? 10.462 12.840 3.506 1.00 64.00 204 ARG A CA 1
ATOM 1565 C C . ARG A 1 204 ? 10.225 11.410 3.991 1.00 64.00 204 ARG A C 1
ATOM 1567 O O . ARG A 1 204 ? 9.915 11.233 5.161 1.00 64.00 204 ARG A O 1
ATOM 1574 N N . TRP A 1 205 ? 10.406 10.413 3.127 1.00 60.44 205 TRP A N 1
ATOM 1575 C CA . TRP A 1 205 ? 10.282 8.988 3.443 1.00 60.44 205 TRP A CA 1
ATOM 1576 C C . TRP A 1 205 ? 11.622 8.366 3.877 1.00 60.44 205 TRP A C 1
ATOM 1578 O O . TRP A 1 205 ? 11.850 7.208 3.590 1.00 60.44 205 TRP A O 1
ATOM 1588 N N . GLN A 1 206 ? 12.556 9.139 4.449 1.00 57.88 206 GLN A N 1
ATOM 1589 C CA . GLN A 1 206 ? 13.786 8.752 5.185 1.00 57.88 206 GLN A CA 1
ATOM 1590 C C . GLN A 1 206 ? 14.420 7.338 5.007 1.00 57.88 206 GLN A C 1
ATOM 1592 O O . GLN A 1 206 ? 14.974 6.792 5.955 1.00 57.88 206 GLN A O 1
ATOM 1597 N N . GLY A 1 207 ? 14.474 6.764 3.801 1.00 57.69 207 GLY A N 1
ATOM 1598 C CA . GLY A 1 207 ? 15.037 5.419 3.588 1.00 57.69 207 GLY A CA 1
ATOM 1599 C C . GLY A 1 207 ? 14.033 4.267 3.681 1.00 57.69 207 GLY A C 1
ATOM 1600 O O . GLY A 1 207 ? 14.462 3.127 3.787 1.00 57.69 207 GLY A O 1
ATOM 1601 N N . GLU A 1 208 ? 12.734 4.547 3.558 1.00 60.50 208 GLU A N 1
ATOM 1602 C CA . GLU A 1 208 ? 11.674 3.533 3.450 1.00 60.50 208 GLU A CA 1
ATOM 1603 C C . GLU A 1 208 ? 11.744 2.708 2.150 1.00 60.50 208 GLU A C 1
ATOM 1605 O O . GLU A 1 208 ? 11.027 1.729 1.983 1.00 60.50 208 GLU A O 1
ATOM 1610 N N . PHE A 1 209 ? 12.570 3.128 1.191 1.00 71.88 209 PHE A N 1
ATOM 1611 C CA . PHE A 1 209 ? 12.881 2.373 -0.017 1.00 71.88 209 PHE A CA 1
ATOM 1612 C C . PHE A 1 209 ? 14.180 2.906 -0.629 1.00 71.88 209 PHE A C 1
ATOM 1614 O O . PHE A 1 209 ? 14.425 4.120 -0.642 1.00 71.88 209 PHE A O 1
ATOM 1621 N N . ASP A 1 210 ? 14.985 2.025 -1.219 1.00 78.94 210 ASP A N 1
ATOM 1622 C CA . ASP A 1 210 ? 16.132 2.447 -2.030 1.00 78.94 210 ASP A CA 1
ATOM 1623 C C . ASP A 1 210 ? 15.816 2.463 -3.529 1.00 78.94 210 ASP A C 1
ATOM 1625 O O . ASP A 1 210 ? 16.376 3.279 -4.267 1.00 78.94 210 ASP A O 1
ATOM 1629 N N . TYR A 1 211 ? 14.892 1.614 -3.990 1.00 86.38 211 TYR A N 1
ATOM 1630 C CA . TYR A 1 211 ? 14.596 1.419 -5.410 1.00 86.38 211 TYR A CA 1
ATOM 1631 C C . TYR A 1 211 ? 13.106 1.519 -5.735 1.00 86.38 211 TYR A C 1
ATOM 1633 O O . TYR A 1 211 ? 12.250 1.076 -4.976 1.00 86.38 211 TYR A O 1
ATOM 1641 N N . CYS A 1 212 ? 12.790 2.054 -6.915 1.00 89.56 212 CYS A N 1
ATOM 1642 C CA . CYS A 1 212 ? 11.431 2.071 -7.449 1.00 89.56 212 CYS A CA 1
ATOM 1643 C C . CYS A 1 212 ? 11.400 1.862 -8.968 1.00 89.56 212 CYS A C 1
ATOM 1645 O O . CYS A 1 212 ? 12.377 2.114 -9.680 1.00 89.56 212 CYS A O 1
ATOM 1647 N N . LEU A 1 213 ? 10.243 1.426 -9.459 1.00 92.31 213 LEU A N 1
ATOM 1648 C CA . LEU A 1 213 ? 9.875 1.392 -10.868 1.00 92.31 213 LEU A CA 1
ATOM 1649 C C . LEU A 1 213 ? 9.112 2.679 -11.205 1.00 92.31 213 LEU A C 1
ATOM 1651 O O . LEU A 1 213 ? 7.964 2.853 -10.801 1.00 92.31 213 LEU A O 1
ATOM 1655 N N . LEU A 1 214 ? 9.752 3.587 -11.940 1.00 92.12 214 LEU A N 1
ATOM 1656 C CA . LEU A 1 214 ? 9.210 4.893 -12.308 1.00 92.12 214 LEU A CA 1
ATOM 1657 C C . LEU A 1 214 ? 8.553 4.868 -13.697 1.00 92.12 214 LEU A C 1
ATOM 1659 O O . LEU A 1 214 ? 9.203 4.597 -14.710 1.00 92.12 214 LEU A O 1
ATOM 1663 N N . LEU A 1 215 ? 7.271 5.231 -13.749 1.00 90.25 215 LEU A N 1
ATOM 1664 C CA . LEU A 1 215 ? 6.455 5.371 -14.951 1.00 90.25 215 LEU A CA 1
ATOM 1665 C C . LEU A 1 215 ? 6.209 6.860 -15.253 1.00 90.25 215 LEU A C 1
ATOM 1667 O O . LEU A 1 215 ? 5.163 7.419 -14.923 1.00 90.25 215 LEU A O 1
ATOM 1671 N N . ASP A 1 216 ? 7.190 7.503 -15.890 1.00 86.75 216 ASP A N 1
ATOM 1672 C CA . ASP A 1 216 ? 7.160 8.932 -16.248 1.00 86.75 216 ASP A CA 1
ATOM 1673 C C . ASP A 1 216 ? 7.174 9.251 -17.758 1.00 86.75 216 ASP A C 1
ATOM 1675 O O . ASP A 1 216 ? 7.319 10.412 -18.134 1.00 86.75 216 ASP A O 1
ATOM 1679 N N . SER A 1 217 ? 7.040 8.246 -18.629 1.00 87.19 217 SER A N 1
ATOM 1680 C CA . SER A 1 217 ? 7.107 8.406 -20.087 1.00 87.19 217 SER A CA 1
ATOM 1681 C C . SER A 1 217 ? 6.003 7.622 -20.790 1.00 87.19 217 SER A C 1
ATOM 1683 O O . SER A 1 217 ? 5.458 6.666 -20.231 1.00 87.19 217 SER A O 1
ATOM 1685 N N . GLU A 1 218 ? 5.696 7.983 -22.035 1.00 84.31 218 GLU A N 1
ATOM 1686 C CA . GLU A 1 218 ? 4.688 7.292 -22.848 1.00 84.31 218 GLU A CA 1
ATOM 1687 C C . GLU A 1 218 ? 5.009 5.814 -23.082 1.00 84.31 218 GLU A C 1
ATOM 1689 O O . GLU A 1 218 ? 4.103 4.989 -23.147 1.00 84.31 218 GLU A O 1
ATOM 1694 N N . GLN A 1 219 ? 6.291 5.452 -23.124 1.00 86.62 219 GLN A N 1
ATOM 1695 C CA . GLN A 1 219 ? 6.732 4.071 -23.308 1.00 86.62 219 GLN A CA 1
ATOM 1696 C C . GLN A 1 219 ? 6.535 3.211 -22.049 1.00 86.62 219 GLN A C 1
ATOM 1698 O O . GLN A 1 219 ? 6.548 1.980 -22.139 1.00 86.62 219 GLN A O 1
ATOM 1703 N N . HIS A 1 220 ? 6.366 3.839 -20.882 1.00 91.75 220 HIS A N 1
ATOM 1704 C CA . HIS A 1 220 ? 6.141 3.145 -19.619 1.00 91.75 220 HIS A CA 1
ATOM 1705 C C . HIS A 1 220 ? 4.675 2.761 -19.450 1.00 91.75 220 HIS A C 1
ATOM 1707 O O . HIS A 1 220 ? 3.778 3.547 -19.767 1.00 91.75 220 HIS A O 1
ATOM 1713 N N . ARG A 1 221 ? 4.427 1.571 -18.911 1.00 92.69 221 ARG A N 1
ATOM 1714 C CA . ARG A 1 221 ? 3.078 1.021 -18.749 1.00 92.69 221 ARG A CA 1
ATOM 1715 C C . ARG A 1 221 ? 3.014 0.012 -17.613 1.00 92.69 221 ARG A C 1
ATOM 1717 O O . ARG A 1 221 ? 4.022 -0.604 -17.265 1.00 92.69 221 ARG A O 1
ATOM 1724 N N . LEU A 1 222 ? 1.815 -0.122 -17.064 1.00 92.25 222 LEU A N 1
ATOM 1725 C CA . LEU A 1 222 ? 1.425 -1.160 -16.125 1.00 92.25 222 LEU A CA 1
ATOM 1726 C C . LEU A 1 222 ? 0.278 -1.914 -16.794 1.00 92.25 222 LEU A C 1
ATOM 1728 O O . LEU A 1 222 ? -0.820 -1.377 -16.920 1.00 92.25 222 LEU A O 1
ATOM 1732 N N . ASP A 1 223 ? 0.566 -3.129 -17.244 1.00 91.44 223 ASP A N 1
ATOM 1733 C CA . ASP A 1 223 ? -0.375 -3.976 -17.964 1.00 91.44 223 ASP A CA 1
ATOM 1734 C C . ASP A 1 223 ? -0.874 -5.078 -17.015 1.00 91.44 223 ASP A C 1
ATOM 1736 O O . ASP A 1 223 ? -0.089 -5.957 -16.639 1.00 91.44 223 ASP A O 1
ATOM 1740 N N . PRO A 1 224 ? -2.152 -5.061 -16.593 1.00 85.75 224 PRO A N 1
ATOM 1741 C CA . PRO A 1 224 ? -2.710 -6.148 -15.807 1.00 85.75 224 PRO A CA 1
ATOM 1742 C C . PRO A 1 224 ? -2.795 -7.401 -16.679 1.00 85.75 224 PRO A C 1
ATOM 1744 O O . PRO A 1 224 ? -3.421 -7.420 -17.742 1.00 85.75 224 PRO A O 1
ATOM 1747 N N . LEU A 1 225 ? -2.179 -8.476 -16.208 1.00 80.94 225 LEU A N 1
ATOM 1748 C CA . LEU A 1 225 ? -2.381 -9.801 -16.760 1.00 80.94 225 LEU A CA 1
ATOM 1749 C C . LEU A 1 225 ? -3.674 -10.277 -16.104 1.00 80.94 225 LEU A C 1
ATOM 1751 O O . LEU A 1 225 ? -3.715 -10.393 -14.888 1.00 80.94 225 LEU A O 1
ATOM 1755 N N . LEU A 1 226 ? -4.751 -10.475 -16.868 1.00 76.88 226 LEU A N 1
ATOM 1756 C CA . LEU A 1 226 ? -6.127 -10.740 -16.388 1.00 76.88 226 LEU A CA 1
ATOM 1757 C C . LEU A 1 226 ? -6.297 -11.968 -15.458 1.00 76.88 226 LEU A C 1
ATOM 1759 O O . LEU A 1 226 ? -7.420 -12.354 -15.134 1.00 76.88 226 LEU A O 1
ATOM 1763 N N . GLU A 1 227 ? -5.203 -12.580 -15.037 1.00 84.12 227 GLU A N 1
ATOM 1764 C CA . GLU A 1 227 ? -5.070 -13.699 -14.128 1.00 84.12 227 GLU A CA 1
ATOM 1765 C C . GLU A 1 227 ? -4.941 -13.213 -12.671 1.00 84.12 227 GLU A C 1
ATOM 1767 O O . GLU A 1 227 ? -4.166 -12.307 -12.350 1.00 84.12 227 GLU A O 1
ATOM 1772 N N . ILE A 1 228 ? -5.701 -13.843 -11.776 1.00 84.75 228 ILE A N 1
ATOM 1773 C CA . ILE A 1 228 ? -5.520 -13.680 -10.331 1.00 84.75 228 ILE A CA 1
ATOM 1774 C C . ILE A 1 228 ? -4.324 -14.562 -9.927 1.00 84.75 228 ILE A C 1
ATOM 1776 O O . ILE A 1 228 ? -4.276 -15.715 -10.355 1.00 84.75 228 ILE A O 1
ATOM 1780 N N . PRO A 1 229 ? -3.328 -14.048 -9.182 1.00 88.38 229 PRO A N 1
ATOM 1781 C CA . PRO A 1 229 ? -2.228 -14.878 -8.705 1.00 88.38 229 PRO A CA 1
ATOM 1782 C C . PRO A 1 229 ? -2.727 -15.971 -7.763 1.00 88.38 229 PRO A C 1
ATOM 1784 O O . PRO A 1 229 ? -3.725 -15.774 -7.086 1.00 88.38 229 PRO A O 1
ATOM 1787 N N . ASP A 1 230 ? -1.990 -17.080 -7.671 1.00 89.69 230 ASP A N 1
ATOM 1788 C CA . ASP A 1 230 ? -2.349 -18.174 -6.756 1.00 89.69 230 ASP A CA 1
ATOM 1789 C C . ASP A 1 230 ? -2.363 -17.732 -5.287 1.00 89.69 230 ASP A C 1
ATOM 1791 O O . ASP A 1 230 ? -3.071 -18.318 -4.476 1.00 89.69 230 ASP A O 1
ATOM 1795 N N . TYR A 1 231 ? -1.521 -16.750 -4.947 1.00 92.75 231 TYR A N 1
ATOM 1796 C CA . TYR A 1 231 ? -1.364 -16.245 -3.591 1.00 92.75 231 TYR A CA 1
ATOM 1797 C C . TYR A 1 231 ? -0.626 -14.903 -3.576 1.00 92.75 231 TYR A C 1
ATOM 1799 O O . TYR A 1 231 ? 0.386 -14.728 -4.272 1.00 92.75 231 TYR A O 1
ATOM 1807 N N . TYR A 1 232 ? -1.088 -13.974 -2.741 1.00 93.25 232 TYR A N 1
ATOM 1808 C CA . TYR A 1 232 ? -0.327 -12.786 -2.362 1.00 93.25 232 TYR A CA 1
ATOM 1809 C C . TYR A 1 232 ? -0.794 -12.274 -1.006 1.00 93.25 232 TYR A C 1
ATOM 1811 O O . TYR A 1 232 ? -1.894 -11.732 -0.887 1.00 93.25 232 TYR A O 1
ATOM 1819 N N . SER A 1 233 ? 0.053 -12.430 0.006 1.00 91.81 233 SER A N 1
ATOM 1820 C CA . SER A 1 233 ? -0.257 -11.981 1.350 1.00 91.81 233 SER A CA 1
ATOM 1821 C C . SER A 1 233 ? 0.125 -10.538 1.620 1.00 91.81 233 SER A C 1
ATOM 1823 O O . SER A 1 233 ? 1.153 -10.039 1.169 1.00 91.81 233 SER A O 1
ATOM 1825 N N . ALA A 1 234 ? -0.740 -9.877 2.372 1.00 90.19 234 ALA A N 1
ATOM 1826 C CA . ALA A 1 234 ? -0.615 -8.498 2.809 1.00 90.19 234 ALA A CA 1
ATOM 1827 C C . ALA A 1 234 ? -1.526 -8.288 4.019 1.00 90.19 234 ALA A C 1
ATOM 1829 O O . ALA A 1 234 ? -2.034 -9.251 4.592 1.00 90.19 234 ALA A O 1
ATOM 1830 N N . TYR A 1 235 ? -1.764 -7.040 4.402 1.00 89.31 235 TYR A N 1
ATOM 1831 C CA . TYR A 1 235 ? -2.612 -6.729 5.544 1.00 89.31 235 TYR A CA 1
ATOM 1832 C C . TYR A 1 235 ? -3.783 -5.841 5.146 1.00 89.31 235 TYR A C 1
ATOM 1834 O O . TYR A 1 235 ? -3.664 -4.941 4.315 1.00 89.31 235 TYR A O 1
ATOM 1842 N N . VAL A 1 236 ? -4.914 -6.067 5.803 1.00 93.06 236 VAL A N 1
ATOM 1843 C CA . VAL A 1 236 ? -6.035 -5.127 5.845 1.00 93.06 236 VAL A CA 1
ATOM 1844 C C . VAL A 1 236 ? -6.100 -4.526 7.237 1.00 93.06 236 VAL A C 1
ATOM 1846 O O . VAL A 1 236 ? -5.923 -5.228 8.231 1.00 93.06 236 VAL A O 1
ATOM 1849 N N . TRP A 1 237 ? -6.330 -3.219 7.321 1.00 92.38 237 TRP A N 1
ATOM 1850 C CA . TRP A 1 237 ? -6.355 -2.513 8.601 1.00 92.38 237 TRP A CA 1
ATOM 1851 C C . TRP A 1 237 ? -7.330 -1.338 8.639 1.00 92.38 237 TRP A C 1
ATOM 1853 O O . TRP A 1 237 ? -7.727 -0.802 7.596 1.00 92.38 237 TRP A O 1
ATOM 1863 N N . GLN A 1 238 ? -7.687 -0.948 9.864 1.00 94.31 238 GLN A N 1
ATOM 1864 C CA . GLN A 1 238 ? -8.506 0.202 10.240 1.00 94.31 238 GLN A CA 1
ATOM 1865 C C . GLN A 1 238 ? -7.898 0.904 11.460 1.00 94.31 238 GLN A C 1
ATOM 1867 O O . GLN A 1 238 ? -7.426 0.251 12.387 1.00 94.31 238 GLN A O 1
ATOM 1872 N N . CYS A 1 239 ? -7.951 2.231 11.479 1.00 90.81 239 CYS A N 1
ATOM 1873 C CA . CYS A 1 239 ? -7.626 3.047 12.641 1.00 90.81 239 CYS A CA 1
ATOM 1874 C C . CYS A 1 239 ? -8.905 3.666 13.197 1.00 90.81 239 CYS A C 1
ATOM 1876 O O . CYS A 1 239 ? -9.560 4.447 12.505 1.00 90.81 239 CYS A O 1
ATOM 1878 N N . TRP A 1 240 ? -9.247 3.322 14.433 1.00 93.31 240 TRP A N 1
ATOM 1879 C CA . TRP A 1 240 ? -10.452 3.787 15.113 1.00 93.31 240 TRP A CA 1
ATOM 1880 C C . TRP A 1 240 ? -10.101 4.695 16.282 1.00 93.31 240 TRP A C 1
ATOM 1882 O O . TRP A 1 240 ? -9.206 4.367 17.054 1.00 93.31 240 TRP A O 1
ATOM 1892 N N . TRP A 1 241 ? -10.828 5.792 16.446 1.00 91.94 241 TRP A N 1
ATOM 1893 C CA . TRP A 1 241 ? -10.710 6.690 17.591 1.00 91.94 241 TRP A CA 1
ATOM 1894 C C . TRP A 1 241 ? -11.917 6.542 18.508 1.00 91.94 241 TRP A C 1
ATOM 1896 O O . TRP A 1 241 ? -13.052 6.594 18.035 1.00 91.94 241 TRP A O 1
ATOM 1906 N N . ALA A 1 242 ? -11.677 6.337 19.803 1.00 89.25 242 ALA A N 1
ATOM 1907 C CA . ALA A 1 242 ? -12.736 6.323 20.807 1.00 89.25 242 ALA A CA 1
ATOM 1908 C C . ALA A 1 242 ? -13.124 7.761 21.173 1.00 89.25 242 ALA A C 1
ATOM 1910 O O . ALA A 1 242 ? -12.330 8.488 21.766 1.00 89.25 242 ALA A O 1
ATOM 1911 N N . THR A 1 243 ? -14.335 8.176 20.798 1.00 87.06 243 THR A N 1
ATOM 1912 C CA . THR A 1 243 ? -14.766 9.576 20.930 1.00 87.06 243 THR A CA 1
ATOM 1913 C C . THR A 1 243 ? -15.347 9.904 22.299 1.00 87.06 243 THR A C 1
ATOM 1915 O O . THR A 1 243 ? -15.358 11.066 22.681 1.00 87.06 243 THR A O 1
ATOM 1918 N N . ASP A 1 244 ? -15.843 8.908 23.037 1.00 81.62 244 ASP A N 1
ATOM 1919 C CA . ASP A 1 244 ? -16.582 9.150 24.287 1.00 81.62 244 ASP A CA 1
ATOM 1920 C C . ASP A 1 244 ? -15.681 9.640 25.432 1.00 81.62 244 ASP A C 1
ATOM 1922 O O . ASP A 1 244 ? -16.137 10.382 26.300 1.00 81.62 244 ASP A O 1
ATOM 1926 N N . ASP A 1 245 ? -14.398 9.273 25.404 1.00 69.44 245 ASP A N 1
ATOM 1927 C CA . ASP A 1 245 ? -13.396 9.718 26.378 1.00 69.44 245 ASP A CA 1
ATOM 1928 C C . ASP A 1 245 ? -12.648 10.989 25.920 1.00 69.44 245 ASP A C 1
ATOM 1930 O O . ASP A 1 245 ? -11.831 11.540 26.665 1.00 69.44 245 ASP A O 1
ATOM 1934 N N . ALA A 1 246 ? -12.913 11.470 24.700 1.00 70.12 246 ALA A N 1
ATOM 1935 C CA . ALA A 1 246 ? -12.224 12.613 24.118 1.00 70.12 246 ALA A CA 1
ATOM 1936 C C . ALA A 1 246 ? -12.959 13.937 24.414 1.00 70.12 246 ALA A C 1
ATOM 1938 O O . ALA A 1 246 ? -14.180 14.018 24.276 1.00 70.12 246 ALA A O 1
ATOM 1939 N N . PRO A 1 247 ? -12.243 15.019 24.774 1.00 72.81 247 PRO A N 1
ATOM 1940 C CA . PRO A 1 247 ? -12.836 16.354 24.827 1.00 72.81 247 PRO A CA 1
ATOM 1941 C C . PRO A 1 247 ? -13.412 16.751 23.456 1.00 72.81 247 PRO A C 1
ATOM 1943 O O . PRO A 1 247 ? -12.725 16.575 22.452 1.00 72.81 247 PRO A O 1
ATOM 1946 N N . GLU A 1 248 ? -14.614 17.347 23.417 1.00 69.69 248 GLU A N 1
ATOM 1947 C CA . GLU A 1 248 ? -15.344 17.702 22.173 1.00 69.69 248 GLU A CA 1
ATOM 1948 C C . GLU A 1 248 ? -14.517 18.513 21.150 1.00 69.69 248 GLU A C 1
ATOM 1950 O O . GLU A 1 248 ? -14.776 18.428 19.953 1.00 69.69 248 GLU A O 1
ATOM 1955 N N . ASP A 1 249 ? -13.493 19.248 21.599 1.00 76.31 249 ASP A N 1
ATOM 1956 C CA . ASP A 1 249 ? -12.652 20.117 20.762 1.00 76.31 249 ASP A CA 1
ATOM 1957 C C . ASP A 1 249 ? -11.220 19.590 20.534 1.00 76.31 249 ASP A C 1
ATOM 1959 O O . ASP A 1 249 ? -10.368 20.296 19.981 1.00 76.31 249 ASP A O 1
ATOM 1963 N N . GLN A 1 250 ? -10.898 18.378 20.994 1.00 75.44 250 GLN A N 1
ATOM 1964 C CA . GLN A 1 250 ? -9.543 17.841 20.885 1.00 75.44 250 GLN A CA 1
ATOM 1965 C C . GLN A 1 250 ? -9.391 16.970 19.630 1.00 75.44 250 GLN A C 1
ATOM 1967 O O . GLN A 1 250 ? -10.149 16.019 19.461 1.00 75.44 250 GLN A O 1
ATOM 1972 N N . PRO A 1 251 ? -8.398 17.235 18.753 1.00 79.25 251 PRO A N 1
ATOM 1973 C CA . PRO A 1 251 ? -8.122 16.338 17.637 1.00 79.25 251 PRO A CA 1
ATOM 1974 C C . PRO A 1 251 ? -7.662 14.965 18.149 1.00 79.25 251 PRO A C 1
ATOM 1976 O O . PRO A 1 251 ? -7.029 14.904 19.212 1.00 79.25 251 PRO A O 1
ATOM 1979 N N . PRO A 1 252 ? -7.902 13.883 17.384 1.00 81.06 252 PRO A N 1
ATOM 1980 C CA . PRO A 1 252 ? -7.456 12.551 17.761 1.00 81.06 252 PRO A CA 1
ATOM 1981 C C . PRO A 1 252 ? -5.955 12.545 18.029 1.00 81.06 252 PRO A C 1
ATOM 1983 O O . PRO A 1 252 ? -5.169 13.114 17.266 1.00 81.06 252 PRO A O 1
ATOM 1986 N N . ARG A 1 253 ? -5.552 11.872 19.106 1.00 76.56 253 ARG A N 1
ATOM 1987 C CA . ARG A 1 253 ? -4.157 11.518 19.365 1.00 76.56 253 ARG A CA 1
ATOM 1988 C C . ARG A 1 253 ? -3.999 10.029 19.154 1.00 76.56 253 ARG A C 1
ATOM 1990 O O . ARG A 1 253 ? -4.917 9.248 19.382 1.00 76.56 253 ARG A O 1
ATOM 1997 N N . LEU A 1 254 ? -2.802 9.615 18.763 1.00 71.31 254 LEU A N 1
ATOM 1998 C CA . LEU A 1 254 ? -2.541 8.207 18.497 1.00 71.31 254 LEU A CA 1
ATOM 1999 C C . LEU A 1 254 ? -2.728 7.319 19.738 1.00 71.31 254 LEU A C 1
ATOM 2001 O O . LEU A 1 254 ? -3.174 6.185 19.609 1.00 71.31 254 LEU A O 1
ATOM 2005 N N . GLY A 1 255 ? -2.457 7.861 20.932 1.00 75.69 255 GLY A N 1
ATOM 2006 C CA . GLY A 1 255 ? -2.728 7.205 22.218 1.00 75.69 255 GLY A CA 1
ATOM 2007 C C . GLY A 1 255 ? -4.198 6.883 22.477 1.00 75.69 255 GLY A C 1
ATOM 2008 O O . GLY A 1 255 ? -4.490 5.999 23.274 1.00 75.69 255 GLY A O 1
ATOM 2009 N N . ASP A 1 256 ? -5.112 7.529 21.757 1.00 77.94 256 ASP A N 1
ATOM 2010 C CA . ASP A 1 256 ? -6.559 7.334 21.879 1.00 77.94 256 ASP A CA 1
ATOM 2011 C C . ASP A 1 256 ? -7.111 6.464 20.734 1.00 77.94 256 ASP A C 1
ATOM 2013 O O . ASP A 1 256 ? -8.317 6.239 20.617 1.00 77.94 256 ASP A O 1
ATOM 2017 N N . CYS A 1 257 ? -6.222 5.974 19.864 1.00 85.56 257 CYS A N 1
ATOM 2018 C CA . CYS A 1 257 ? -6.575 5.204 18.682 1.00 85.56 257 CYS A CA 1
ATOM 2019 C C . CYS A 1 257 ? -6.383 3.693 18.891 1.00 85.56 257 CYS A C 1
ATOM 2021 O O . CYS A 1 257 ? -5.578 3.239 19.705 1.00 85.56 257 CYS A O 1
ATOM 2023 N N . TYR A 1 258 ? -7.102 2.911 18.090 1.00 88.62 258 TYR A N 1
ATOM 2024 C CA . TYR A 1 258 ? -7.006 1.460 17.982 1.00 88.62 258 TYR A CA 1
ATOM 2025 C C . TYR A 1 258 ? -6.683 1.099 16.531 1.00 88.62 258 TYR A C 1
ATOM 2027 O O . TYR A 1 258 ? -7.496 1.328 15.633 1.00 88.62 258 TYR A O 1
ATOM 2035 N N . LEU A 1 259 ? -5.497 0.531 16.298 1.00 88.94 259 LEU A N 1
ATOM 2036 C CA . LEU A 1 259 ? -5.037 0.105 14.971 1.00 88.94 259 LEU A CA 1
ATOM 2037 C C . LEU A 1 259 ? -5.347 -1.373 14.754 1.00 88.94 259 LEU A C 1
ATOM 2039 O O . LEU A 1 259 ? -4.539 -2.250 15.036 1.00 88.94 259 LEU A O 1
ATOM 2043 N N . LEU A 1 260 ? -6.539 -1.671 14.263 1.00 92.56 260 LEU A N 1
ATOM 2044 C CA . LEU A 1 260 ? -6.971 -3.043 14.029 1.00 92.56 260 LEU A CA 1
ATOM 2045 C C . LEU A 1 260 ? -6.445 -3.523 12.680 1.00 92.56 260 LEU A C 1
ATOM 2047 O O . LEU A 1 260 ? -6.631 -2.843 11.675 1.00 92.56 260 LEU A O 1
ATOM 2051 N N . TRP A 1 261 ? -5.819 -4.695 12.643 1.00 92.25 261 TRP A N 1
ATOM 2052 C CA . TRP A 1 261 ? -5.259 -5.268 11.421 1.00 92.25 261 TRP A CA 1
ATOM 2053 C C . TRP A 1 261 ? -5.420 -6.793 11.375 1.00 92.25 261 TRP A C 1
ATOM 2055 O O . TRP A 1 261 ? -5.579 -7.444 12.415 1.00 92.25 261 TRP A O 1
ATOM 2065 N N . GLU A 1 262 ? -5.396 -7.334 10.157 1.00 93.75 262 GLU A N 1
ATOM 2066 C CA . GLU A 1 262 ? -5.342 -8.766 9.846 1.00 93.75 262 GLU A CA 1
ATOM 2067 C C . GLU A 1 262 ? -4.397 -9.025 8.679 1.00 93.75 262 GLU A C 1
ATOM 2069 O O . GLU A 1 262 ? -4.400 -8.279 7.698 1.00 93.75 262 GLU A O 1
ATOM 2074 N N . HIS A 1 263 ? -3.633 -10.114 8.769 1.00 91.88 263 HIS A N 1
ATOM 2075 C CA . HIS A 1 263 ? -2.881 -10.656 7.638 1.00 91.88 263 HIS A CA 1
ATOM 2076 C C . HIS A 1 263 ? -3.821 -11.472 6.750 1.00 91.88 263 HIS A C 1
ATOM 2078 O O . HIS A 1 263 ? -4.575 -12.314 7.236 1.00 91.88 263 HIS A O 1
ATOM 2084 N N . THR A 1 264 ? -3.806 -11.208 5.449 1.00 94.75 264 THR A N 1
ATOM 2085 C CA . THR A 1 264 ? -4.787 -11.731 4.502 1.00 94.75 264 THR A CA 1
ATOM 2086 C C . THR A 1 264 ? -4.151 -12.083 3.169 1.00 94.75 264 THR A C 1
ATOM 2088 O O . THR A 1 264 ? -3.225 -11.418 2.709 1.00 94.75 264 THR A O 1
ATOM 2091 N N . ASP A 1 265 ? -4.701 -13.096 2.505 1.00 96.44 265 ASP A N 1
ATOM 2092 C CA . ASP A 1 265 ? -4.434 -13.346 1.093 1.00 96.44 265 ASP A CA 1
ATOM 2093 C C . ASP A 1 265 ? -5.301 -12.401 0.253 1.00 96.44 265 ASP A C 1
ATOM 2095 O O . ASP A 1 265 ? -6.519 -12.554 0.186 1.00 96.44 265 ASP A O 1
ATOM 2099 N N . LEU A 1 266 ? -4.682 -11.403 -0.382 1.00 95.38 266 LEU A N 1
ATOM 2100 C CA . LEU A 1 266 ? -5.380 -10.413 -1.206 1.00 95.38 266 LEU A CA 1
ATOM 2101 C C . LEU A 1 266 ? -5.834 -10.954 -2.564 1.00 95.38 266 LEU A C 1
ATOM 2103 O O . LEU A 1 266 ? -6.421 -10.199 -3.339 1.00 95.38 266 LEU A O 1
ATOM 2107 N N . THR A 1 267 ? -5.564 -12.220 -2.876 1.00 95.44 267 THR A N 1
ATOM 2108 C CA . THR A 1 267 ? -6.016 -12.871 -4.113 1.00 95.44 267 THR A CA 1
ATOM 2109 C C . THR A 1 267 ? -7.283 -13.703 -3.920 1.00 95.44 267 THR A C 1
ATOM 2111 O O . THR A 1 267 ? -7.932 -14.065 -4.900 1.00 95.44 267 THR A O 1
ATOM 2114 N N . ASN A 1 268 ? -7.675 -13.958 -2.668 1.00 96.50 268 ASN A N 1
ATOM 2115 C CA . ASN A 1 268 ? -8.762 -14.860 -2.318 1.00 96.50 268 ASN A CA 1
ATOM 2116 C C . ASN A 1 268 ? -9.905 -14.109 -1.616 1.00 96.50 268 ASN A C 1
ATOM 2118 O O . ASN A 1 268 ? -9.764 -13.644 -0.487 1.00 96.50 268 ASN A O 1
ATOM 2122 N N . VAL A 1 269 ? -11.060 -14.025 -2.283 1.00 96.81 269 VAL A N 1
ATOM 2123 C CA . VAL A 1 269 ? -12.245 -13.300 -1.791 1.00 96.81 269 VAL A CA 1
ATOM 2124 C C . VAL A 1 269 ? -12.755 -13.852 -0.457 1.00 96.81 269 VAL A C 1
ATOM 2126 O O . VAL A 1 269 ? -13.168 -13.070 0.396 1.00 96.81 269 VAL A O 1
ATOM 2129 N N . ASP A 1 270 ? -12.680 -15.166 -0.236 1.00 97.62 270 ASP A N 1
ATOM 2130 C CA . ASP A 1 270 ? -13.131 -15.780 1.017 1.00 97.62 270 ASP A CA 1
ATOM 2131 C C . ASP A 1 270 ? -12.178 -15.446 2.170 1.00 97.62 270 ASP A C 1
ATOM 2133 O O . ASP A 1 270 ? -12.629 -15.123 3.268 1.00 97.62 270 ASP A O 1
ATOM 2137 N N . ALA A 1 271 ? -10.863 -15.460 1.920 1.00 97.62 271 ALA A N 1
ATOM 2138 C CA . ALA A 1 271 ? -9.866 -15.055 2.915 1.00 97.62 271 ALA A CA 1
ATOM 2139 C C . ALA A 1 271 ? -10.013 -13.571 3.283 1.00 97.62 271 ALA A C 1
ATOM 2141 O O . ALA A 1 271 ? -9.985 -13.217 4.463 1.00 97.62 271 ALA A O 1
ATOM 2142 N N . ILE A 1 272 ? -10.237 -12.714 2.280 1.00 97.62 272 ILE A N 1
ATOM 2143 C CA . ILE A 1 272 ? -10.543 -11.294 2.483 1.00 97.62 272 ILE A CA 1
ATOM 2144 C C . ILE A 1 272 ? -11.817 -11.156 3.321 1.00 97.62 272 ILE A C 1
ATOM 2146 O O . ILE A 1 272 ? -11.797 -10.473 4.339 1.00 97.62 272 ILE A O 1
ATOM 2150 N N . GLY A 1 273 ? -12.909 -11.824 2.938 1.00 98.19 273 GLY A N 1
ATOM 2151 C CA . GLY A 1 273 ? -14.186 -11.766 3.650 1.00 98.19 273 GLY A CA 1
ATOM 2152 C C . GLY A 1 273 ? -14.077 -12.217 5.107 1.00 98.19 273 GLY A C 1
ATOM 2153 O O . GLY A 1 273 ? -14.552 -11.519 6.000 1.00 98.19 273 GLY A O 1
ATOM 2154 N N . TYR A 1 274 ? -13.386 -13.331 5.355 1.00 98.19 274 TYR A N 1
ATOM 2155 C CA . TYR A 1 274 ? -13.122 -13.851 6.697 1.00 98.19 274 TYR A CA 1
ATOM 2156 C C . TYR A 1 274 ? -12.362 -12.840 7.570 1.00 98.19 274 TYR A C 1
ATOM 2158 O O . TYR A 1 274 ? -12.746 -12.570 8.708 1.00 98.19 274 TYR A O 1
ATOM 2166 N N . ASN A 1 275 ? -11.305 -12.230 7.033 1.00 98.00 275 ASN A N 1
ATOM 2167 C CA . ASN A 1 275 ? -10.503 -11.267 7.784 1.00 98.00 275 ASN A CA 1
ATOM 2168 C C . ASN A 1 275 ? -11.208 -9.915 7.968 1.00 98.00 275 ASN A C 1
ATOM 2170 O O . ASN A 1 275 ? -11.040 -9.272 9.004 1.00 98.00 275 ASN A O 1
ATOM 2174 N N . LEU A 1 276 ? -12.042 -9.488 7.016 1.00 97.81 276 LEU A N 1
ATOM 2175 C CA . LEU A 1 276 ? -12.895 -8.309 7.189 1.00 97.81 276 LEU A CA 1
ATOM 2176 C C . LEU A 1 276 ? -13.950 -8.526 8.283 1.00 97.81 276 LEU A C 1
ATOM 2178 O O . LEU A 1 276 ? -14.206 -7.607 9.061 1.00 97.81 276 LEU A O 1
ATOM 2182 N N . ASP A 1 277 ? -14.518 -9.730 8.382 1.00 98.25 277 ASP A N 1
ATOM 2183 C CA . ASP A 1 277 ? -15.423 -10.095 9.475 1.00 98.25 277 ASP A CA 1
ATOM 2184 C C . ASP A 1 277 ? -14.702 -10.065 10.832 1.00 98.25 277 ASP A C 1
ATOM 2186 O O . ASP A 1 277 ? -15.204 -9.482 11.795 1.00 98.25 277 ASP A O 1
ATOM 2190 N N . SER A 1 278 ? -13.473 -10.589 10.899 1.00 97.56 278 SER A N 1
ATOM 2191 C CA . SER A 1 278 ? -12.635 -10.497 12.103 1.00 97.56 278 SER A CA 1
ATOM 2192 C C . SER A 1 278 ? -12.352 -9.042 12.507 1.00 97.56 278 SER A C 1
ATOM 2194 O O . SER A 1 278 ? -12.495 -8.679 13.679 1.00 97.56 278 SER A O 1
ATOM 2196 N N . LEU A 1 279 ? -12.023 -8.165 11.548 1.00 96.75 279 LEU A N 1
ATOM 2197 C CA . LEU A 1 279 ? -11.842 -6.731 11.809 1.00 96.75 279 LEU A CA 1
ATOM 2198 C C . LEU A 1 279 ? -13.116 -6.074 12.353 1.00 96.75 279 LEU A C 1
ATOM 2200 O O . LEU A 1 279 ? -13.036 -5.307 13.314 1.00 96.75 279 LEU A O 1
ATOM 2204 N N . ALA A 1 280 ? -14.282 -6.394 11.789 1.00 97.31 280 ALA A N 1
ATOM 2205 C CA . ALA A 1 280 ? -15.560 -5.871 12.263 1.00 97.31 280 ALA A CA 1
ATOM 2206 C C . ALA A 1 280 ? -15.858 -6.312 13.707 1.00 97.31 280 ALA A C 1
ATOM 2208 O O . ALA A 1 280 ? -16.252 -5.487 14.533 1.00 97.31 280 ALA A O 1
ATOM 2209 N N . HIS A 1 281 ? -15.592 -7.577 14.046 1.00 97.88 281 HIS A N 1
ATOM 2210 C CA . HIS A 1 281 ? -15.735 -8.083 15.414 1.00 97.88 281 HIS A CA 1
ATOM 2211 C C . HIS A 1 281 ? -14.753 -7.422 16.389 1.00 97.88 281 HIS A C 1
ATOM 2213 O O . HIS A 1 281 ? -15.140 -7.074 17.506 1.00 97.88 281 HIS A O 1
ATOM 2219 N N . LYS A 1 282 ? -13.499 -7.190 15.977 1.00 96.69 282 LYS A N 1
ATOM 2220 C CA . LYS A 1 282 ? -12.520 -6.433 16.775 1.00 96.69 282 LYS A CA 1
ATOM 2221 C C . LYS A 1 282 ? -13.000 -4.999 17.026 1.00 96.69 282 LYS A C 1
ATOM 2223 O O . LYS A 1 282 ? -12.921 -4.528 18.158 1.00 96.69 282 LYS A O 1
ATOM 2228 N N . ALA A 1 283 ? -13.534 -4.322 16.009 1.00 96.12 283 ALA A N 1
ATOM 2229 C CA . ALA A 1 283 ? -14.077 -2.970 16.148 1.00 96.12 283 ALA A CA 1
ATOM 2230 C C . ALA A 1 283 ? -15.292 -2.937 17.091 1.00 96.12 283 ALA A C 1
ATOM 2232 O O . ALA A 1 283 ? -15.355 -2.084 17.975 1.00 96.12 283 ALA A O 1
ATOM 2233 N N . ALA A 1 284 ? -16.209 -3.904 16.970 1.00 96.81 284 ALA A N 1
ATOM 2234 C CA . ALA A 1 284 ? -17.351 -4.045 17.873 1.00 96.81 284 ALA A CA 1
ATOM 2235 C C . ALA A 1 284 ? -16.905 -4.281 19.325 1.00 96.81 284 ALA A C 1
ATOM 2237 O O . ALA A 1 284 ? -17.361 -3.585 20.227 1.00 96.81 284 ALA A O 1
ATOM 2238 N N . TYR A 1 285 ? -15.943 -5.184 19.546 1.00 95.88 285 TYR A N 1
ATOM 2239 C CA . TYR A 1 285 ? -15.377 -5.455 20.869 1.00 95.88 285 TYR A CA 1
ATOM 2240 C C . TYR A 1 285 ? -14.797 -4.195 21.530 1.00 95.88 285 TYR A C 1
ATOM 2242 O O . TYR A 1 285 ? -14.974 -3.991 22.736 1.00 95.88 285 TYR A O 1
ATOM 2250 N N . VAL A 1 286 ? -14.082 -3.371 20.753 1.00 93.31 286 VAL A N 1
ATOM 2251 C CA . VAL A 1 286 ? -13.527 -2.096 21.226 1.00 93.31 286 VAL A CA 1
ATOM 2252 C C . VAL A 1 286 ? -14.661 -1.118 21.527 1.00 93.31 286 VAL A C 1
ATOM 2254 O O . VAL A 1 286 ? -14.661 -0.523 22.601 1.00 93.31 286 VAL A O 1
ATOM 2257 N N . SER A 1 287 ? -15.656 -0.999 20.646 1.00 94.12 287 SER A N 1
ATOM 2258 C CA . SER A 1 287 ? -16.777 -0.073 20.835 1.00 94.12 287 SER A CA 1
ATOM 2259 C C . SER A 1 287 ? -17.622 -0.408 22.069 1.00 94.12 287 SER A C 1
ATOM 2261 O O . SER A 1 287 ? -17.979 0.475 22.840 1.00 94.12 287 SER A O 1
ATOM 2263 N N . GLU A 1 288 ? -17.872 -1.690 22.337 1.00 94.81 288 GLU A N 1
ATOM 2264 C CA . GLU A 1 288 ? -18.592 -2.130 23.541 1.00 94.81 288 GLU A CA 1
ATOM 2265 C C . GLU A 1 288 ? -17.898 -1.720 24.849 1.00 94.81 288 GLU A C 1
ATOM 2267 O O . GLU A 1 288 ? -18.554 -1.577 25.881 1.00 94.81 288 GLU A O 1
ATOM 2272 N N . ARG A 1 289 ? -16.569 -1.565 24.829 1.00 91.94 289 ARG A N 1
ATOM 2273 C CA . ARG A 1 289 ? -15.750 -1.292 26.023 1.00 91.94 289 ARG A CA 1
ATOM 2274 C C . ARG A 1 289 ? -15.318 0.155 26.160 1.00 91.94 289 ARG A C 1
ATOM 2276 O O . ARG A 1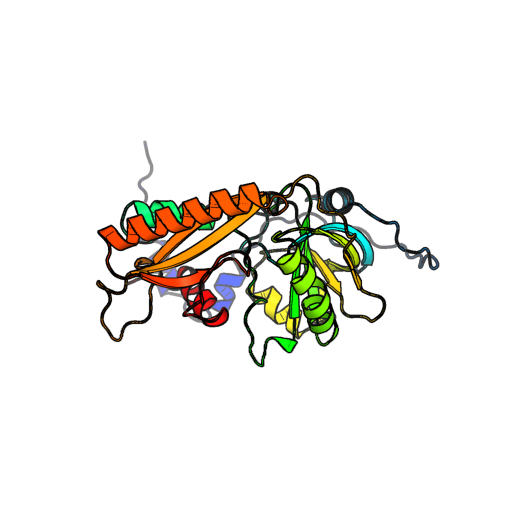 289 ? -15.091 0.603 27.279 1.00 91.94 289 ARG A O 1
ATOM 2283 N N . HIS A 1 290 ? -15.165 0.839 25.037 1.00 88.25 290 HIS A N 1
ATOM 2284 C CA . HIS A 1 290 ? -14.567 2.169 24.951 1.00 88.25 290 HIS A CA 1
ATOM 2285 C C . HIS A 1 290 ? -15.510 3.186 24.298 1.00 88.25 290 HIS A C 1
ATOM 2287 O O . HIS A 1 290 ? -15.101 4.300 23.993 1.00 88.25 290 HIS A O 1
ATOM 2293 N N . GLY A 1 291 ? -16.772 2.803 24.092 1.00 89.75 291 GLY A N 1
ATOM 2294 C CA . GLY A 1 291 ? -17.820 3.698 23.635 1.00 89.75 291 GLY A CA 1
ATOM 2295 C C . GLY A 1 291 ? -17.879 3.857 22.120 1.00 89.75 291 GLY A C 1
ATOM 2296 O O . GLY A 1 291 ? -17.522 2.968 21.337 1.00 89.75 291 GLY A O 1
ATOM 2297 N N . LYS A 1 292 ? -18.401 4.998 21.682 1.00 92.50 292 LYS A N 1
ATOM 2298 C CA . LYS A 1 292 ? -18.527 5.318 20.263 1.00 92.50 292 LYS A CA 1
ATOM 2299 C C . LYS A 1 292 ? -17.148 5.421 19.609 1.00 92.50 292 LYS A C 1
ATOM 2301 O O . LYS A 1 292 ? -16.240 6.070 20.126 1.00 92.50 292 LYS A O 1
ATOM 2306 N N . LEU A 1 293 ? -17.023 4.794 18.439 1.00 93.44 293 LEU A N 1
ATOM 2307 C CA . LEU A 1 293 ? -15.815 4.835 17.623 1.00 93.44 293 LEU A CA 1
ATOM 2308 C C . LEU A 1 293 ? -16.036 5.630 16.336 1.00 93.44 293 LEU A C 1
ATOM 2310 O O . LEU A 1 293 ? -17.079 5.513 15.690 1.00 93.44 293 LEU A O 1
ATOM 2314 N N . GLU A 1 294 ? -15.014 6.374 15.933 1.00 94.25 294 GLU A N 1
ATOM 2315 C CA . GLU A 1 294 ? -14.919 7.025 14.630 1.00 94.25 294 GLU A CA 1
ATOM 2316 C C . GLU A 1 294 ? -13.785 6.400 13.808 1.00 94.25 294 GLU A C 1
ATOM 2318 O O . GLU A 1 294 ? -12.670 6.216 14.300 1.00 94.25 294 GLU A O 1
ATOM 2323 N N . LEU A 1 295 ? -14.064 6.040 12.551 1.00 95.06 295 LEU A N 1
ATOM 2324 C CA . LEU A 1 295 ? -13.060 5.484 11.644 1.00 95.06 295 LEU A CA 1
ATOM 2325 C C . LEU A 1 295 ? -12.171 6.616 11.134 1.00 95.06 295 LEU A C 1
ATOM 2327 O O . LEU A 1 295 ? -12.575 7.361 10.247 1.00 95.06 295 LEU A O 1
ATOM 2331 N N . LEU A 1 296 ? -10.948 6.731 11.640 1.00 91.00 296 LEU A N 1
ATOM 2332 C CA . LEU A 1 296 ? -10.021 7.765 11.186 1.00 91.00 296 LEU A CA 1
ATOM 2333 C C . LEU A 1 296 ? -9.457 7.456 9.801 1.00 91.00 296 LEU A C 1
ATOM 2335 O O . LEU A 1 296 ? -9.376 8.348 8.961 1.00 91.00 296 LEU A O 1
ATOM 2339 N N . GLN A 1 297 ? -9.039 6.208 9.570 1.00 88.88 297 GLN A N 1
ATOM 2340 C CA . GLN A 1 297 ? -8.405 5.787 8.318 1.00 88.88 297 GLN A CA 1
ATOM 2341 C C . GLN A 1 297 ? -8.422 4.265 8.146 1.00 88.88 297 GLN A C 1
ATOM 2343 O O . GLN A 1 297 ? -8.632 3.523 9.105 1.00 88.88 297 GLN A O 1
ATOM 2348 N N . LYS A 1 298 ? -8.186 3.786 6.921 1.00 92.56 298 LYS A N 1
ATOM 2349 C CA . LYS A 1 298 ? -8.135 2.362 6.577 1.00 92.56 298 LYS A CA 1
ATOM 2350 C C . LYS A 1 298 ? -7.110 2.058 5.482 1.00 92.56 298 LYS A C 1
ATOM 2352 O O . LYS A 1 298 ? -6.700 2.938 4.731 1.00 92.56 298 LYS A O 1
ATOM 2357 N N . SER A 1 299 ? -6.765 0.779 5.356 1.00 87.75 299 SER A N 1
ATOM 2358 C CA . SER A 1 299 ? -5.775 0.269 4.389 1.00 87.75 299 SER A CA 1
ATOM 2359 C C . SER A 1 299 ? -6.101 0.508 2.913 1.00 87.75 299 SER A C 1
ATOM 2361 O O . SER A 1 299 ? -5.178 0.652 2.119 1.00 87.75 299 SER A O 1
ATOM 2363 N N . GLY A 1 300 ? -7.376 0.553 2.516 1.00 88.88 300 GLY A N 1
ATOM 2364 C CA . GLY A 1 300 ? -7.748 0.758 1.116 1.00 88.88 300 GLY A CA 1
ATOM 2365 C C . GLY A 1 300 ? -9.215 0.471 0.812 1.00 88.88 300 GLY A C 1
ATOM 2366 O O . GLY A 1 300 ? -10.071 0.460 1.701 1.00 88.88 300 GLY A O 1
ATOM 2367 N N . PHE A 1 301 ? -9.526 0.260 -0.468 1.00 90.94 301 PHE A N 1
ATOM 2368 C CA . PHE A 1 301 ? -10.909 0.119 -0.945 1.00 90.94 301 PHE A CA 1
ATOM 2369 C C . PHE A 1 301 ? -11.604 -1.185 -0.508 1.00 90.94 301 PHE A C 1
ATOM 2371 O O . PHE A 1 301 ? -12.830 -1.208 -0.475 1.00 90.94 301 PHE A O 1
ATOM 2378 N N . LEU A 1 302 ? -10.852 -2.245 -0.181 1.00 94.00 302 LEU A N 1
ATOM 2379 C CA . LEU A 1 302 ? -11.416 -3.517 0.298 1.00 94.00 302 LEU A CA 1
ATOM 2380 C C . LEU A 1 302 ? -12.037 -3.394 1.690 1.00 94.00 302 LEU A C 1
ATOM 2382 O O . LEU A 1 302 ? -12.985 -4.101 2.013 1.00 94.00 302 LEU A O 1
ATOM 2386 N N . VAL A 1 303 ? -11.497 -2.500 2.519 1.00 95.06 303 VAL A N 1
ATOM 2387 C CA . VAL A 1 303 ? -11.991 -2.286 3.876 1.00 95.06 303 VAL A CA 1
ATOM 2388 C C . VAL A 1 303 ? -13.194 -1.342 3.823 1.00 95.06 303 VAL A C 1
ATOM 2390 O O . VAL A 1 303 ? -13.062 -0.239 3.290 1.00 95.06 303 VAL A O 1
ATOM 2393 N N . PRO A 1 304 ? -14.367 -1.723 4.350 1.00 93.62 304 PRO A N 1
ATOM 2394 C CA . PRO A 1 304 ? -15.552 -0.872 4.319 1.00 93.62 304 PRO A CA 1
ATOM 2395 C C . PRO A 1 304 ? -15.433 0.327 5.275 1.00 93.62 304 PRO A C 1
ATOM 2397 O O . PRO A 1 304 ? -14.599 0.345 6.182 1.00 93.62 304 PRO A O 1
ATOM 2400 N N . GLY A 1 305 ? -16.309 1.313 5.073 1.00 92.44 305 GLY A N 1
ATOM 2401 C CA . GLY A 1 305 ? -16.381 2.545 5.865 1.00 92.44 305 GLY A CA 1
ATOM 2402 C C . GLY A 1 305 ? -15.727 3.742 5.176 1.00 92.44 305 GLY A C 1
ATOM 2403 O O . GLY A 1 305 ? -14.868 3.573 4.310 1.00 92.44 305 GLY A O 1
ATOM 2404 N N . GLU A 1 306 ? -16.153 4.942 5.564 1.00 91.56 306 GLU A N 1
ATOM 2405 C CA . GLU A 1 306 ? -15.599 6.210 5.081 1.00 91.56 306 GLU A CA 1
ATOM 2406 C C . GLU A 1 306 ? -14.629 6.771 6.134 1.00 91.56 306 GLU A C 1
ATOM 2408 O O . GLU A 1 306 ? -15.027 6.902 7.294 1.00 91.56 306 GLU A O 1
ATOM 2413 N N . PRO A 1 307 ? -13.367 7.067 5.780 1.00 91.50 307 PRO A N 1
ATOM 2414 C CA . PRO A 1 307 ? -12.419 7.704 6.690 1.00 91.50 307 PRO A CA 1
ATOM 2415 C C . PRO A 1 307 ? -12.854 9.117 7.096 1.00 91.50 307 PRO A C 1
ATOM 2417 O O . PRO A 1 307 ? -13.199 9.932 6.243 1.00 91.50 307 PRO A O 1
ATOM 2420 N N . ALA A 1 308 ? -12.755 9.435 8.385 1.00 91.31 308 ALA A N 1
ATOM 2421 C CA . ALA A 1 308 ? -12.945 10.786 8.904 1.00 91.31 308 ALA A CA 1
ATOM 2422 C C . ALA A 1 308 ? -11.750 11.704 8.593 1.00 91.31 308 ALA A C 1
ATOM 2424 O O . ALA A 1 308 ? -11.919 12.915 8.441 1.00 91.31 308 ALA A O 1
ATOM 2425 N N . LEU A 1 309 ? -10.538 11.144 8.474 1.00 83.62 309 LEU A N 1
ATOM 2426 C CA . LEU A 1 309 ? -9.328 11.899 8.156 1.00 83.62 309 LEU A CA 1
ATOM 2427 C C . LEU A 1 309 ? -8.848 11.624 6.735 1.00 83.62 309 LEU A C 1
ATOM 2429 O O . LEU A 1 309 ? -8.730 10.478 6.306 1.00 83.62 309 LEU A O 1
ATOM 2433 N N . GLY A 1 310 ? -8.443 12.693 6.050 1.00 77.38 310 GLY A N 1
ATOM 2434 C CA . GLY A 1 310 ? -7.670 12.569 4.822 1.00 77.38 310 GLY A CA 1
ATOM 2435 C C . GLY A 1 310 ? -6.256 12.043 5.086 1.00 77.38 310 GLY A C 1
ATOM 2436 O O . GLY A 1 310 ? -5.688 12.220 6.168 1.00 77.38 310 GLY A O 1
ATOM 2437 N N . SER A 1 311 ? -5.627 11.458 4.067 1.00 71.88 311 SER A N 1
ATOM 2438 C CA . SER A 1 311 ? -4.339 10.763 4.213 1.00 71.88 311 SER A CA 1
ATOM 2439 C C . SER A 1 311 ? -3.228 11.670 4.765 1.00 71.88 311 SER A C 1
ATOM 2441 O O . SER A 1 311 ? -2.378 11.221 5.526 1.00 71.88 311 SER A O 1
ATOM 2443 N N . ARG A 1 312 ? -3.235 12.969 4.431 1.00 71.19 312 ARG A N 1
ATOM 2444 C CA . ARG A 1 312 ? -2.250 13.939 4.947 1.00 71.19 312 ARG A CA 1
ATOM 2445 C C . ARG A 1 312 ? -2.399 14.175 6.450 1.00 71.19 312 ARG A C 1
ATOM 2447 O O . ARG A 1 312 ? -1.394 14.308 7.143 1.00 71.19 312 ARG A O 1
ATOM 2454 N N . ASP A 1 313 ? -3.628 14.266 6.938 1.00 74.94 313 ASP A N 1
ATOM 2455 C CA . ASP A 1 313 ? -3.888 14.517 8.355 1.00 74.94 313 ASP A CA 1
ATOM 2456 C C . ASP A 1 313 ? -3.650 13.250 9.176 1.00 74.94 313 ASP A C 1
ATOM 2458 O O . ASP A 1 313 ? -3.040 13.320 10.240 1.00 74.94 313 ASP A O 1
ATOM 2462 N N . PHE A 1 314 ? -3.953 12.079 8.610 1.00 76.44 314 PHE A N 1
ATOM 2463 C CA . PHE A 1 314 ? -3.554 10.805 9.201 1.00 76.44 314 PHE A CA 1
ATOM 2464 C C . PHE A 1 314 ? -2.024 10.613 9.239 1.00 76.44 314 PHE A C 1
ATOM 2466 O O . PHE A 1 314 ? -1.478 10.171 10.244 1.00 76.44 314 PHE A O 1
ATOM 2473 N N . GLN A 1 315 ? -1.290 11.023 8.196 1.00 69.56 315 GLN A N 1
ATOM 2474 C CA . GLN A 1 315 ? 0.182 11.029 8.219 1.00 69.56 315 GLN A CA 1
ATOM 2475 C C . GLN A 1 315 ? 0.748 11.951 9.300 1.00 69.56 315 GLN A C 1
ATOM 2477 O O . GLN A 1 315 ? 1.770 11.630 9.894 1.00 69.56 315 GLN A O 1
ATOM 2482 N N . ARG A 1 316 ? 0.109 13.097 9.564 1.00 67.62 316 ARG A N 1
ATOM 2483 C CA . ARG A 1 316 ? 0.518 13.991 10.657 1.00 67.62 316 ARG A CA 1
ATOM 2484 C C . ARG A 1 316 ? 0.294 13.339 12.018 1.00 67.62 316 ARG A C 1
ATOM 2486 O O . ARG A 1 316 ? 1.186 13.430 12.850 1.00 67.62 316 ARG A O 1
ATOM 2493 N N . LEU A 1 317 ? -0.836 12.650 12.194 1.00 70.56 317 LEU A N 1
ATOM 2494 C CA . LEU A 1 317 ? -1.154 11.877 13.398 1.00 70.56 317 LEU A CA 1
ATOM 2495 C C . LEU A 1 317 ? -0.116 10.772 13.670 1.00 70.56 317 LEU A C 1
ATOM 2497 O O . LEU A 1 317 ? 0.318 10.599 14.807 1.00 70.56 317 LEU A O 1
ATOM 2501 N N . LEU A 1 318 ? 0.324 10.061 12.626 1.00 66.88 318 LEU A N 1
ATOM 2502 C CA . LEU A 1 318 ? 1.407 9.074 12.729 1.00 66.88 318 LEU A CA 1
ATOM 2503 C C . LEU A 1 318 ? 2.790 9.735 12.906 1.00 66.88 318 LEU A C 1
ATOM 2505 O O . LEU A 1 318 ? 3.629 9.243 13.648 1.00 66.88 318 LEU A O 1
ATOM 2509 N N . GLY A 1 319 ? 3.048 10.870 12.254 1.00 53.50 319 GLY A N 1
ATOM 2510 C CA . GLY A 1 319 ? 4.345 11.560 12.270 1.00 53.50 319 GLY A CA 1
ATOM 2511 C C . GLY A 1 319 ? 4.666 12.310 13.568 1.00 53.50 319 GLY A C 1
ATOM 2512 O O . GLY A 1 319 ? 5.837 12.561 13.853 1.00 53.50 319 GLY A O 1
ATOM 2513 N N . THR A 1 320 ? 3.666 12.632 14.395 1.00 47.00 320 THR A N 1
ATOM 2514 C CA . THR A 1 320 ? 3.869 13.201 15.744 1.00 47.00 320 THR A CA 1
ATOM 2515 C C . THR A 1 320 ? 4.662 12.289 16.691 1.00 47.00 320 THR A C 1
ATOM 2517 O O . THR A 1 320 ? 5.171 12.757 17.706 1.00 47.00 320 THR A O 1
ATOM 2520 N N . ILE A 1 321 ? 4.857 11.016 16.332 1.00 40.19 321 ILE A N 1
ATOM 2521 C CA . ILE A 1 321 ? 5.645 10.028 17.086 1.00 40.19 321 ILE A CA 1
ATOM 2522 C C . ILE A 1 321 ? 7.150 10.349 17.068 1.00 40.19 321 ILE A C 1
ATOM 2524 O O . ILE A 1 321 ? 7.865 10.037 18.015 1.00 40.19 321 ILE A O 1
ATOM 2528 N N . SER A 1 322 ? 7.655 11.020 16.028 1.00 35.78 322 SER A N 1
ATOM 2529 C CA . SER A 1 322 ? 9.100 11.257 15.873 1.00 35.78 322 SER A CA 1
ATOM 2530 C C . SER A 1 322 ? 9.601 12.568 16.494 1.00 35.78 322 SER A C 1
ATOM 2532 O O . SER A 1 322 ? 10.801 12.837 16.440 1.00 35.78 322 SER A O 1
ATOM 2534 N N . GLY A 1 323 ? 8.712 13.401 17.051 1.00 33.47 323 GLY A N 1
ATOM 2535 C CA . GLY A 1 323 ? 9.044 14.767 17.479 1.00 33.47 323 GLY A CA 1
ATOM 2536 C C . GLY A 1 323 ? 8.684 15.151 18.914 1.00 33.47 323 GLY A C 1
ATOM 2537 O O . GLY A 1 323 ? 9.204 16.159 19.379 1.00 33.47 323 GLY A O 1
ATOM 2538 N N . ASP A 1 324 ? 7.847 14.382 19.618 1.00 31.86 324 ASP A N 1
ATOM 2539 C CA . ASP A 1 324 ? 7.193 14.878 20.841 1.00 31.86 324 ASP A CA 1
ATOM 2540 C C . ASP A 1 324 ? 7.234 13.907 22.033 1.00 31.86 324 ASP A C 1
ATOM 2542 O O . ASP A 1 324 ? 6.351 13.886 22.886 1.00 31.86 324 ASP A O 1
ATOM 2546 N N . SER A 1 325 ? 8.313 13.134 22.177 1.00 30.34 325 SER A N 1
ATOM 2547 C CA . SER A 1 325 ? 8.581 12.358 23.398 1.00 30.34 325 SER A CA 1
ATOM 2548 C C . SER A 1 325 ? 9.139 13.212 24.553 1.00 30.34 325 SER A C 1
ATOM 2550 O O . SER A 1 325 ? 10.073 12.791 25.237 1.00 30.34 325 SER A O 1
ATOM 2552 N N . ARG A 1 326 ? 8.572 14.412 24.787 1.00 31.91 326 ARG A N 1
ATOM 2553 C CA . ARG A 1 326 ? 8.686 15.186 26.045 1.00 31.91 326 ARG A CA 1
ATOM 2554 C C . ARG A 1 326 ? 7.486 16.120 26.267 1.00 31.91 326 ARG A C 1
ATOM 2556 O O . ARG A 1 326 ? 7.553 17.303 25.935 1.00 31.91 326 ARG A O 1
ATOM 2563 N N . GLN A 1 327 ? 6.466 15.615 26.955 1.00 30.41 327 GLN A N 1
ATOM 2564 C CA . GLN A 1 327 ? 5.769 16.378 27.996 1.00 30.41 327 GLN A CA 1
ATOM 2565 C C . GLN A 1 327 ? 5.817 15.582 29.294 1.00 30.41 327 GLN A C 1
ATOM 2567 O O . GLN A 1 327 ? 5.652 14.346 29.224 1.00 30.41 327 GLN A O 1
#

pLDDT: mean 73.66, std 21.84, range [23.66, 98.25]

Foldseek 3Di:
DDDDDDPDPVVVVVVPDDDDPVVVVVPPPDDDDDDDDDDDDDDDDDDDDADEEELVRVCVQVDPVHDFDPAWDWHKYKAKKFQWAFQFAQPRQDPDADDDAQAADPQLRVQVNVCRRQRFTANLLADDDDVSQFWRWIWGAYQENSRTAIEIETHVQNVVCCVPCVVLCVVQLFRIFIKMWGFIKDFLVNCCVVPVVVNVVVVVNVRRDGIHGYHYDPRTDIGTPSDQDPWYKTKKWWKKAQPVPDDPPDDDASNRIRIDMDIFTRSDNVRLVVRLVVSVVVVVVCCVPRNDIATQDIRHDSRDDDHPHRPVVVVVNVVVSVPPPDD

Sequence (327 aa):
MGIPYRPGLIADIIRAEIADPLTLLLQKVLHTTDFVGGTPSSVPRRDRLPKVLDVDQLRARLGPSSRPPRHPEPVRVTGVFSPAVLLNAGWWERARGGSDPVHGNGIQQWTYAGFEEWAPSWDFTSEDGPDRSRFFLGQLGRGDEANSILVAAVGEKGRAIRSGIMPMFRERGVGALKAEVTALLCHRSHLMTRNPALGAAAERWQGEFDYCLLLDSEQHRLDPLLEIPDYYSAYVWQCWWATDDAPEDQPPRLGDCYLLWEHTDLTNVDAIGYNLDSLAHKAAYVSERHGKLELLQKSGFLVPGEPALGSRDFQRLLGTISGDSRQ